Protein AF-A0AAU0L260-F1 (afdb_monomer)

Solvent-accessible surface area (backbone atoms only — not comparable to full-atom values): 11830 Å² total; per-residue (Å²): 132,89,79,77,83,67,73,78,67,51,88,76,56,75,81,68,86,80,55,68,88,71,49,52,68,59,45,35,52,52,52,53,48,56,50,49,56,55,46,60,73,68,72,60,92,77,79,84,85,47,87,86,36,74,68,40,54,52,46,50,52,48,22,54,51,50,37,54,51,53,49,52,51,36,53,56,59,35,37,76,33,80,68,61,25,51,70,68,48,35,46,55,57,23,45,79,66,79,37,75,84,46,70,71,41,77,57,55,101,88,41,76,58,41,59,63,50,63,70,60,50,46,53,51,52,71,33,44,74,34,57,73,55,88,82,72,48,73,51,22,54,40,32,42,38,49,65,41,43,80,52,44,64,45,61,47,78,43,64,93,48,92,99,43,77,48,75,48,63,33,24,68,49,91,92,28,70,57,49,72,69,55,53,48,42,30,52,51,50,69,67,54,82,82,78,91,128

Sequence (197 aa):
MTTSTTAIDLSQLPEPTIVEQIDYETILTDALQDYYDRMDATGVEYTKLRESDPAYKLAEVFAYREMLVRQRANDSAKAVLLAYATGSDLDHKAAEKNLTRRLISEATETFDAVYETDASLRKRVQLAPEGYTTAGSEGSYLFHGMNADSRVKDIQPFSPTEGVVSIYVLSTEGDGTASETLLSNVSAALNQKRYDH

Secondary structure (DSSP, 8-state):
---------GGGPPPPTT-----HHHHHHHHHHHHHHHHHHTT---PPPPTTSHHHHHHHHHHHHHHHHHHHHHHHHHHTSTTT--HHHHHHHHHTTT--PPEEE---SSSPPEE--HHHHHHHHHHGGGGG-SS--HHHHHHHHHTS-TTEEEEEEEEEETTEEEEEEEESSTTSPPPHHHHHHHHHHHT------

pLDDT: mean 87.46, std 13.15, range [28.7, 97.12]

Foldseek 3Di:
DPPPPPQPPLLPDDQDPLQDDLDLVVLLVVQLVVVVVVVVVVVDDDDRDDCPDPVSVVSSVVSVVVSVVSVVVSLVVQLCDLSRNADVSLQVLLVVLVHHWDFPAPADPPGHTDTDGSVLSSVLSSLSVLCVDPPPDQSVLFNQLSVLDPQFPGWGWDDPDPPDIDIDTFGPDDPRDDDPVSVVSSVCSSPDDDDDD

Mean predicted aligned error: 8.04 Å

Structure (mmCIF, N/CA/C/O backbone):
data_AF-A0AAU0L260-F1
#
_entry.id   AF-A0AAU0L260-F1
#
loop_
_atom_site.group_PDB
_atom_site.id
_atom_site.type_symbol
_atom_site.label_atom_id
_atom_site.label_alt_id
_atom_site.label_comp_id
_atom_site.label_asym_id
_atom_site.label_entity_id
_atom_site.label_seq_id
_atom_site.pdbx_PDB_ins_code
_atom_site.Cartn_x
_atom_site.Cartn_y
_atom_site.Cartn_z
_atom_site.occupancy
_atom_site.B_iso_or_equiv
_atom_site.auth_seq_id
_atom_site.auth_comp_id
_atom_site.auth_asym_id
_atom_site.auth_atom_id
_atom_site.pdbx_PDB_model_num
ATOM 1 N N . MET A 1 1 ? -3.930 -10.253 -33.140 1.00 32.41 1 MET A N 1
ATOM 2 C CA . MET A 1 1 ? -4.574 -10.389 -31.819 1.00 32.41 1 MET A CA 1
ATOM 3 C C . MET A 1 1 ? -3.894 -9.395 -30.902 1.00 32.41 1 MET A C 1
ATOM 5 O O . MET A 1 1 ? -2.729 -9.584 -30.598 1.00 32.41 1 MET A O 1
ATOM 9 N N . THR A 1 2 ? -4.554 -8.291 -30.569 1.00 28.70 2 THR A N 1
ATOM 10 C CA . THR A 1 2 ? -4.030 -7.293 -29.629 1.00 28.70 2 THR A CA 1
ATOM 11 C C . THR A 1 2 ? -4.233 -7.830 -28.218 1.00 28.70 2 THR A C 1
ATOM 13 O O . THR A 1 2 ? -5.297 -7.644 -27.628 1.00 28.70 2 THR A O 1
ATOM 16 N N . THR A 1 3 ? -3.258 -8.569 -27.693 1.00 34.69 3 THR A N 1
ATOM 17 C CA . THR A 1 3 ? -3.181 -8.818 -26.253 1.00 34.69 3 THR A CA 1
ATOM 18 C C . THR A 1 3 ? -2.867 -7.484 -25.600 1.00 34.69 3 THR A C 1
ATOM 20 O O . THR A 1 3 ? -1.723 -7.060 -25.569 1.00 34.69 3 THR A O 1
ATOM 23 N N . SER A 1 4 ? -3.907 -6.785 -25.155 1.00 36.97 4 SER A N 1
ATOM 24 C CA . SER A 1 4 ? -3.783 -5.634 -24.269 1.00 36.97 4 SER A CA 1
ATOM 25 C C . SER A 1 4 ? -3.107 -6.127 -22.986 1.00 36.97 4 SER A C 1
ATOM 27 O O . SER A 1 4 ? -3.753 -6.647 -22.083 1.00 36.97 4 SER A O 1
ATOM 29 N N . THR A 1 5 ? -1.783 -5.998 -22.908 1.00 49.84 5 THR A N 1
ATOM 30 C CA . THR A 1 5 ? -0.996 -6.069 -21.666 1.00 49.84 5 THR A CA 1
ATOM 31 C C . THR A 1 5 ? -1.202 -4.786 -20.864 1.00 49.84 5 THR A C 1
ATOM 33 O O . THR A 1 5 ? -0.263 -4.144 -20.402 1.00 49.84 5 THR A O 1
ATOM 36 N N . THR A 1 6 ? -2.456 -4.354 -20.723 1.00 54.16 6 THR A N 1
ATOM 37 C CA . THR A 1 6 ? -2.794 -3.236 -19.854 1.00 54.16 6 THR A CA 1
ATOM 38 C C . THR A 1 6 ? -2.896 -3.813 -18.455 1.00 54.16 6 THR A C 1
ATOM 40 O O . THR A 1 6 ? -3.922 -4.370 -18.065 1.00 54.16 6 THR A O 1
ATOM 43 N N . ALA A 1 7 ? -1.778 -3.759 -17.731 1.00 63.44 7 ALA A N 1
ATOM 44 C CA . ALA A 1 7 ? -1.734 -4.072 -16.314 1.00 63.44 7 ALA A CA 1
ATOM 45 C C . ALA A 1 7 ? -2.913 -3.376 -15.610 1.00 63.44 7 ALA A C 1
ATOM 47 O O . ALA A 1 7 ? -3.159 -2.191 -15.840 1.00 63.44 7 ALA A O 1
ATOM 48 N N . ILE A 1 8 ? -3.671 -4.125 -14.804 1.00 77.69 8 ILE A N 1
ATOM 49 C CA . ILE A 1 8 ? -4.824 -3.592 -14.064 1.00 77.69 8 ILE A CA 1
ATOM 50 C C . ILE A 1 8 ? -4.356 -2.386 -13.245 1.00 77.69 8 ILE A C 1
ATOM 52 O O . ILE A 1 8 ? -3.377 -2.503 -12.505 1.00 77.69 8 ILE A O 1
ATOM 56 N N . ASP A 1 9 ? -5.054 -1.254 -13.349 1.00 80.50 9 ASP A N 1
ATOM 57 C CA . ASP A 1 9 ? -4.757 -0.092 -12.515 1.00 80.50 9 ASP A CA 1
ATOM 58 C C . ASP A 1 9 ? -5.141 -0.390 -11.061 1.00 80.50 9 ASP A C 1
ATOM 60 O O . ASP A 1 9 ? -6.299 -0.286 -10.651 1.00 80.50 9 ASP A O 1
ATOM 64 N N . LEU A 1 10 ? -4.137 -0.788 -10.279 1.00 82.94 10 LEU A N 1
ATOM 65 C CA . LEU A 1 10 ? -4.301 -1.148 -8.875 1.00 82.94 10 LEU A CA 1
ATOM 66 C C . LEU A 1 10 ? -4.753 0.038 -8.012 1.00 82.94 10 LEU A C 1
ATOM 68 O O . LEU A 1 10 ? -5.296 -0.192 -6.937 1.00 82.94 10 LEU A O 1
ATOM 72 N N . SER A 1 11 ? -4.559 1.283 -8.469 1.00 78.88 11 SER A N 1
ATOM 73 C CA . SER A 1 11 ? -4.996 2.480 -7.737 1.00 78.88 11 SER A CA 1
ATOM 74 C C . SER A 1 11 ? -6.513 2.683 -7.764 1.00 78.88 11 SER A C 1
ATOM 76 O O . SER A 1 11 ? -7.048 3.395 -6.920 1.00 78.88 11 SER A O 1
ATOM 78 N N . GLN A 1 12 ? -7.204 2.041 -8.710 1.00 83.00 12 GLN A N 1
ATOM 79 C CA . GLN A 1 12 ? -8.654 2.140 -8.888 1.00 83.00 12 GLN A CA 1
ATOM 80 C C . GLN A 1 12 ? -9.414 0.979 -8.237 1.00 83.00 12 GLN A C 1
ATOM 82 O O . GLN A 1 12 ? -10.637 0.898 -8.356 1.00 83.00 12 GLN A O 1
ATOM 87 N N . LEU A 1 13 ? -8.715 0.050 -7.575 1.00 82.19 13 LEU A N 1
ATOM 88 C CA . LEU A 1 13 ? -9.379 -1.059 -6.903 1.00 82.19 13 LEU A CA 1
ATOM 89 C C . LEU A 1 13 ? -10.149 -0.553 -5.673 1.00 82.19 13 LEU A C 1
ATOM 91 O O . LEU A 1 13 ? -9.583 0.189 -4.862 1.00 82.19 13 LEU A O 1
ATOM 95 N N . PRO A 1 14 ? -11.424 -0.957 -5.507 1.00 79.38 14 PRO A N 1
ATOM 96 C CA . PRO A 1 14 ? -12.183 -0.613 -4.316 1.00 79.38 14 PRO A CA 1
ATOM 97 C C . PRO A 1 14 ? -11.513 -1.223 -3.089 1.00 79.38 14 PRO A C 1
ATOM 99 O O . PRO A 1 14 ? -10.928 -2.306 -3.169 1.00 79.38 14 PRO A O 1
ATOM 102 N N . GLU A 1 15 ? -11.629 -0.540 -1.951 1.00 77.19 15 GLU A N 1
ATOM 103 C CA . GLU A 1 15 ? -11.085 -1.067 -0.705 1.00 77.19 15 GLU A CA 1
ATOM 104 C C . GLU A 1 15 ? -11.656 -2.462 -0.400 1.00 77.19 15 GLU A C 1
ATOM 106 O O . GLU A 1 15 ? -12.857 -2.698 -0.582 1.00 77.19 15 GLU A O 1
ATOM 111 N N . PRO A 1 16 ? -10.816 -3.411 0.050 1.00 73.06 16 PRO A N 1
ATOM 112 C CA . PRO A 1 16 ? -11.268 -4.759 0.349 1.00 73.06 16 PRO A CA 1
ATOM 113 C C . PRO A 1 16 ? -12.298 -4.738 1.483 1.00 73.06 16 PRO A C 1
ATOM 115 O O . PRO A 1 16 ? -12.106 -4.082 2.502 1.00 73.06 16 PRO A O 1
ATOM 118 N N . THR A 1 17 ? -13.356 -5.540 1.353 1.00 66.38 17 THR A N 1
ATOM 119 C CA . THR A 1 17 ? -14.459 -5.646 2.332 1.00 66.38 17 THR A CA 1
ATOM 120 C C . THR A 1 17 ? -14.033 -6.200 3.702 1.00 66.38 17 THR A C 1
ATOM 122 O O . THR A 1 17 ? -14.840 -6.253 4.619 1.00 66.38 17 THR A O 1
ATOM 125 N N . ILE A 1 18 ? -12.767 -6.598 3.867 1.00 59.91 18 ILE A N 1
ATOM 126 C CA . ILE A 1 18 ? -12.191 -7.037 5.151 1.00 59.91 18 ILE A CA 1
ATOM 127 C C . ILE A 1 18 ? -12.188 -5.892 6.185 1.00 59.91 18 ILE A C 1
ATOM 129 O O . ILE A 1 18 ? -12.101 -6.157 7.378 1.00 59.91 18 ILE A O 1
ATOM 133 N N . VAL A 1 19 ? -12.309 -4.633 5.742 1.00 58.88 19 VAL A N 1
ATOM 134 C CA . VAL A 1 19 ? -12.333 -3.451 6.609 1.00 58.88 19 VAL A CA 1
ATOM 135 C C . VAL A 1 19 ? -13.619 -3.430 7.445 1.00 58.88 19 VAL A C 1
ATOM 137 O O . VAL A 1 19 ? -14.651 -2.932 6.999 1.00 58.88 19 VAL A O 1
ATOM 140 N N . GLU A 1 20 ? -13.564 -3.982 8.661 1.00 64.88 20 GLU A N 1
ATOM 141 C CA . GLU A 1 20 ? -14.645 -3.849 9.645 1.00 64.88 20 GLU A CA 1
ATOM 142 C C . GLU A 1 20 ? -14.956 -2.368 9.885 1.00 64.88 20 GLU A C 1
ATOM 144 O O . GLU A 1 20 ? -14.050 -1.532 9.925 1.00 64.88 20 GLU A O 1
ATOM 149 N N . GLN A 1 21 ? -16.239 -2.044 10.058 1.00 62.94 21 GL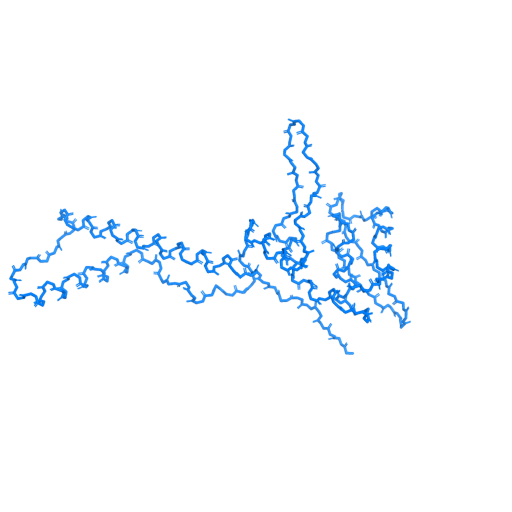N A N 1
ATOM 150 C CA . GLN A 1 21 ? -16.702 -0.675 10.268 1.00 62.94 21 GLN A CA 1
ATOM 151 C C . GLN A 1 21 ? -16.017 -0.058 11.506 1.00 62.94 21 GLN A C 1
ATOM 153 O O . GLN A 1 21 ? -16.107 -0.588 12.617 1.00 62.94 21 GLN A O 1
ATOM 158 N N . ILE A 1 22 ? -15.313 1.058 11.280 1.00 71.56 22 ILE A N 1
ATOM 159 C CA . ILE A 1 22 ? -14.481 1.804 12.249 1.00 71.56 22 ILE A CA 1
ATOM 160 C C . ILE A 1 22 ? -15.259 3.018 12.786 1.00 71.56 22 ILE A C 1
ATOM 162 O O . ILE A 1 22 ? -14.695 4.077 13.045 1.00 71.56 22 ILE A O 1
ATOM 166 N N . ASP A 1 23 ? -16.584 2.922 12.874 1.00 89.56 23 ASP A N 1
ATOM 167 C CA . ASP A 1 23 ? -17.366 4.042 13.384 1.00 89.56 23 ASP A CA 1
ATOM 168 C C . ASP A 1 23 ? -17.419 3.982 14.909 1.00 89.56 23 ASP A C 1
ATOM 170 O O . ASP A 1 23 ? -17.987 3.057 15.489 1.00 89.56 23 ASP A O 1
ATOM 174 N N . TYR A 1 24 ? -16.795 4.969 15.549 1.00 93.12 24 TYR A N 1
ATOM 175 C CA . TYR A 1 24 ? -16.697 5.050 17.003 1.00 93.12 24 TYR A CA 1
ATOM 176 C C . TYR A 1 24 ? -18.075 5.028 17.677 1.00 93.12 24 TYR A C 1
ATOM 178 O O . TYR A 1 24 ? -18.260 4.302 18.651 1.00 93.12 24 TYR A O 1
ATOM 186 N N . GLU A 1 25 ? -19.038 5.787 17.148 1.00 94.00 25 GLU A N 1
ATOM 187 C CA . GLU A 1 25 ? -20.380 5.902 17.733 1.00 94.00 25 GLU A CA 1
ATOM 188 C C . GLU A 1 25 ? -21.152 4.583 17.633 1.00 94.00 25 GLU A C 1
ATOM 190 O O . GLU A 1 25 ? -21.808 4.168 18.591 1.00 94.00 25 GLU A O 1
ATOM 195 N N . THR A 1 26 ? -21.019 3.877 16.505 1.00 93.00 26 THR A N 1
ATOM 196 C CA . THR A 1 26 ? -21.561 2.522 16.336 1.00 93.00 26 THR A CA 1
ATOM 197 C C . THR A 1 26 ? -20.948 1.559 17.356 1.00 93.00 26 THR A C 1
ATOM 199 O O . THR A 1 26 ? -21.684 0.892 18.076 1.00 93.00 26 THR A O 1
ATOM 202 N N . ILE A 1 27 ? -19.616 1.540 17.498 1.00 93.81 27 ILE A N 1
ATOM 203 C CA . ILE A 1 27 ? -18.925 0.662 18.460 1.00 93.81 27 ILE A CA 1
ATOM 204 C C . ILE A 1 27 ? -19.360 0.971 19.900 1.00 93.81 27 ILE A C 1
ATOM 206 O O . ILE A 1 27 ? -19.618 0.054 20.677 1.00 93.81 27 ILE A O 1
ATOM 210 N N . LEU A 1 28 ? -19.462 2.251 20.270 1.00 95.62 28 LEU A N 1
ATOM 211 C CA . LEU A 1 28 ? -19.899 2.664 21.603 1.00 95.62 28 LEU A CA 1
ATOM 212 C C . LEU A 1 28 ? -21.342 2.230 21.880 1.00 95.62 28 LEU A C 1
ATOM 214 O O . LEU A 1 28 ? -21.630 1.703 22.955 1.00 95.62 28 LEU A O 1
ATOM 218 N N . THR A 1 29 ? -22.234 2.430 20.910 1.00 94.94 29 THR A N 1
ATOM 219 C CA . THR A 1 29 ? -23.645 2.042 21.016 1.00 94.94 29 THR A CA 1
ATOM 220 C C . THR A 1 29 ? -23.786 0.531 21.178 1.00 94.94 29 THR A C 1
ATOM 222 O O . THR A 1 29 ? -24.467 0.080 22.100 1.00 94.94 29 THR A O 1
ATOM 225 N N . ASP A 1 30 ? -23.093 -0.245 20.346 1.00 93.75 30 ASP A N 1
ATOM 226 C CA . ASP A 1 30 ? -23.115 -1.708 20.389 1.00 93.75 30 ASP A CA 1
ATOM 227 C C . ASP A 1 30 ? -22.548 -2.240 21.714 1.00 93.75 30 ASP A C 1
ATOM 229 O O . ASP A 1 30 ? -23.144 -3.117 22.341 1.00 93.75 30 ASP A O 1
ATOM 233 N N . ALA A 1 31 ? -21.436 -1.672 22.194 1.00 93.69 31 ALA A N 1
ATOM 234 C CA . ALA A 1 31 ? -20.822 -2.062 23.462 1.00 93.69 31 ALA A CA 1
ATOM 235 C C . ALA A 1 31 ? -21.716 -1.739 24.671 1.00 93.69 31 ALA A C 1
ATOM 237 O O . ALA A 1 31 ? -21.822 -2.543 25.601 1.00 93.69 31 ALA A O 1
ATOM 238 N N . LEU A 1 32 ? -22.380 -0.578 24.672 1.00 95.62 32 LEU A N 1
ATOM 239 C CA . LEU A 1 32 ? -23.348 -0.227 25.713 1.00 95.62 32 LEU A CA 1
ATOM 240 C C . LEU A 1 32 ? -24.563 -1.157 25.678 1.00 95.62 32 LEU A C 1
ATOM 242 O O . LEU A 1 32 ? -25.039 -1.558 26.739 1.00 95.62 32 LEU A O 1
ATOM 246 N N . GLN A 1 33 ? -25.045 -1.529 24.490 1.00 95.31 33 GLN A N 1
ATOM 247 C CA . GLN A 1 33 ? -26.157 -2.464 24.354 1.00 95.31 33 GLN A CA 1
ATOM 248 C C . GLN A 1 33 ? -25.787 -3.867 24.858 1.00 95.31 33 GLN A C 1
ATOM 250 O O . GLN A 1 33 ? -26.529 -4.412 25.671 1.00 95.31 33 GLN A O 1
ATOM 255 N N . ASP A 1 34 ? -24.622 -4.408 24.481 1.00 95.25 34 ASP A N 1
ATOM 256 C CA . ASP A 1 34 ? -24.123 -5.693 25.008 1.00 95.25 34 ASP A CA 1
ATOM 257 C C . ASP A 1 34 ? -23.958 -5.646 26.538 1.00 95.25 34 ASP A C 1
ATOM 259 O O . ASP A 1 34 ? -24.313 -6.594 27.241 1.00 95.25 34 ASP A O 1
ATOM 263 N N . TYR A 1 35 ? -23.491 -4.520 27.087 1.00 94.88 35 TYR A N 1
ATOM 264 C CA . TYR A 1 35 ? -23.451 -4.312 28.535 1.00 94.88 35 TYR A CA 1
ATOM 265 C C . TYR A 1 35 ? -24.849 -4.378 29.171 1.00 94.88 35 TYR A C 1
ATOM 267 O O . TYR A 1 35 ? -25.023 -5.075 30.174 1.00 94.88 35 TYR A O 1
ATOM 275 N N . TYR A 1 36 ? -25.842 -3.686 28.603 1.00 94.62 36 TYR A N 1
ATOM 276 C CA . TYR A 1 36 ? -27.211 -3.699 29.121 1.00 94.62 36 TYR A CA 1
ATOM 277 C C . TYR A 1 36 ? -27.839 -5.089 29.048 1.00 94.62 36 TYR A C 1
ATOM 279 O O . TYR A 1 36 ? -28.389 -5.548 30.046 1.00 94.62 36 TYR A O 1
ATOM 287 N N . ASP A 1 37 ? -27.675 -5.797 27.933 1.00 95.56 37 ASP A N 1
ATOM 288 C CA . ASP A 1 37 ? -28.201 -7.153 27.762 1.00 95.56 37 ASP A CA 1
ATOM 289 C C . ASP A 1 37 ? -27.601 -8.121 28.798 1.00 95.56 37 ASP A C 1
ATOM 291 O O . ASP A 1 37 ? -28.308 -8.941 29.394 1.00 95.56 37 ASP A O 1
ATOM 295 N N . ARG A 1 38 ? -26.296 -7.996 29.083 1.00 95.56 38 ARG A N 1
ATOM 296 C CA . ARG A 1 38 ? -25.622 -8.783 30.129 1.00 95.56 38 ARG A CA 1
ATOM 297 C C . ARG A 1 38 ? -26.116 -8.439 31.526 1.00 95.56 38 ARG A C 1
ATOM 299 O O . ARG A 1 38 ? -26.282 -9.350 32.334 1.00 95.56 38 ARG A O 1
ATOM 306 N N . MET A 1 39 ? -26.323 -7.157 31.825 1.00 95.00 39 MET A N 1
ATOM 307 C CA . MET A 1 39 ? -26.829 -6.719 33.126 1.00 95.00 39 MET A CA 1
ATOM 308 C C . MET A 1 39 ? -28.270 -7.178 33.345 1.00 95.00 39 MET A C 1
ATOM 310 O O . MET A 1 39 ? -28.570 -7.731 34.404 1.00 95.00 39 MET A O 1
ATOM 314 N N . ASP A 1 40 ? -29.128 -7.048 32.335 1.00 94.50 40 ASP A N 1
ATOM 315 C CA . ASP A 1 40 ? -30.517 -7.511 32.369 1.00 94.50 40 ASP A CA 1
ATOM 316 C C . ASP A 1 40 ? -30.580 -9.028 32.635 1.00 94.50 40 ASP A C 1
ATOM 318 O O . ASP A 1 40 ? -31.381 -9.492 33.450 1.00 94.50 40 ASP A O 1
ATOM 322 N N . ALA A 1 41 ? -29.664 -9.808 32.047 1.00 96.00 41 ALA A N 1
ATOM 323 C CA . ALA A 1 41 ? -29.562 -11.250 32.277 1.00 96.00 41 ALA A CA 1
ATOM 324 C C . ALA A 1 41 ? -29.173 -11.642 33.719 1.00 96.00 41 ALA A C 1
ATOM 326 O O . ALA A 1 41 ? -29.412 -12.781 34.125 1.00 96.00 41 ALA A O 1
ATOM 327 N N . THR A 1 42 ? -28.595 -10.733 34.514 1.00 95.94 42 THR A N 1
ATOM 328 C CA . THR A 1 42 ? -28.279 -11.010 35.929 1.00 95.94 42 THR A CA 1
ATOM 329 C C . THR A 1 42 ? -29.508 -10.974 36.839 1.00 95.94 42 THR A C 1
ATOM 331 O O . THR A 1 42 ? -29.460 -11.513 37.946 1.00 95.94 42 THR A O 1
ATOM 334 N N . GLY A 1 43 ? -30.598 -10.329 36.404 1.00 92.88 43 GLY A N 1
ATOM 335 C CA . GLY A 1 43 ? -31.796 -10.095 37.214 1.00 92.88 43 GLY A CA 1
ATOM 336 C C . GLY A 1 43 ? -31.612 -9.082 38.354 1.00 92.88 43 GLY A C 1
ATOM 337 O O . GLY A 1 43 ? -32.513 -8.922 39.176 1.00 92.88 43 GLY A O 1
ATOM 338 N N . VAL A 1 44 ? -30.459 -8.411 38.431 1.00 93.81 44 VAL A N 1
ATOM 339 C CA . VAL A 1 44 ? -30.198 -7.344 39.404 1.00 93.81 44 VAL A CA 1
ATOM 340 C C . VAL A 1 44 ? -30.764 -6.032 38.867 1.00 93.81 44 VAL A C 1
ATOM 342 O O . VAL A 1 44 ? -30.455 -5.642 37.745 1.00 93.81 44 VAL A O 1
ATOM 345 N N . GLU A 1 45 ? -31.555 -5.317 39.671 1.00 91.62 45 GLU A N 1
ATOM 346 C CA . GLU A 1 45 ? -31.976 -3.963 39.304 1.00 91.62 45 GLU A CA 1
ATOM 347 C C . GLU A 1 45 ? -30.775 -3.011 39.274 1.00 91.62 45 GLU A C 1
ATOM 349 O O . GLU A 1 45 ? -30.013 -2.897 40.237 1.00 91.62 45 GLU A O 1
ATOM 354 N N . TYR A 1 46 ? -30.631 -2.286 38.169 1.00 90.69 46 TYR A N 1
ATOM 355 C CA . TYR A 1 46 ? -29.622 -1.251 37.991 1.00 90.69 46 TYR A CA 1
ATOM 356 C C . TYR A 1 46 ? -30.213 -0.077 37.206 1.00 90.69 46 TYR A C 1
ATOM 358 O O . TYR A 1 46 ? -31.269 -0.172 36.582 1.00 90.69 46 TYR A O 1
ATOM 366 N N . THR A 1 47 ? -29.531 1.065 37.253 1.00 91.75 47 THR A N 1
ATOM 367 C CA . THR A 1 47 ? -29.896 2.238 36.450 1.00 91.75 47 THR A CA 1
ATOM 368 C C . THR A 1 47 ? -29.038 2.267 35.192 1.00 91.75 47 THR A C 1
ATOM 370 O O . THR A 1 47 ? -27.821 2.109 35.283 1.00 91.75 47 THR A O 1
ATOM 373 N N . LYS A 1 48 ? -29.657 2.487 34.026 1.00 90.88 48 LYS A N 1
ATOM 374 C CA . LYS A 1 48 ? -28.916 2.673 32.771 1.00 90.88 48 LYS A CA 1
ATOM 375 C C . LYS A 1 48 ? -27.981 3.881 32.865 1.00 90.88 48 LYS A C 1
ATOM 377 O O . LYS A 1 48 ? -28.330 4.886 33.487 1.00 90.88 48 LYS A O 1
ATOM 382 N N . LEU A 1 49 ? -26.813 3.765 32.238 1.00 91.75 49 LEU A N 1
ATOM 383 C CA . LEU A 1 49 ? -25.768 4.782 32.301 1.00 91.75 49 LEU A CA 1
ATOM 384 C C . LEU A 1 49 ? -26.208 6.062 31.586 1.00 91.75 49 LEU A C 1
ATOM 386 O O . LEU A 1 49 ? -26.810 6.020 30.513 1.00 91.75 49 LEU A O 1
ATOM 390 N N . ARG A 1 50 ? -25.864 7.206 32.173 1.00 92.62 50 ARG A N 1
ATOM 391 C CA . ARG A 1 50 ? -25.924 8.530 31.544 1.00 92.62 50 ARG A CA 1
ATOM 392 C C . ARG A 1 50 ? -24.536 8.932 31.060 1.00 92.62 50 ARG A C 1
ATOM 394 O O . ARG A 1 50 ? -23.541 8.526 31.648 1.00 92.62 50 ARG A O 1
ATOM 401 N N . GLU A 1 51 ? -24.460 9.824 30.076 1.00 89.81 51 GLU A N 1
ATOM 402 C CA . GLU A 1 51 ? -23.183 10.375 29.581 1.00 89.81 51 GLU A CA 1
ATOM 403 C C . GLU A 1 51 ? -22.337 11.048 30.678 1.00 89.81 51 GLU A C 1
ATOM 405 O O . GLU A 1 51 ? -21.108 11.096 30.601 1.00 89.81 51 GLU A O 1
ATOM 410 N N . SER A 1 52 ? -22.994 11.566 31.722 1.00 92.88 52 SER A N 1
ATOM 411 C CA . SER A 1 52 ? -22.342 12.160 32.891 1.00 92.88 52 SER A CA 1
ATOM 412 C C . SER A 1 52 ? -21.714 11.137 33.837 1.00 92.88 52 SER A C 1
ATOM 414 O O . SER A 1 52 ? -20.941 11.519 34.717 1.00 92.88 52 SER A O 1
ATOM 416 N N . ASP A 1 53 ? -22.075 9.859 33.718 1.00 94.56 53 ASP A N 1
ATOM 417 C CA . ASP A 1 53 ? -21.652 8.837 34.663 1.00 94.56 53 ASP A CA 1
ATOM 418 C C . ASP A 1 53 ? -20.200 8.419 34.381 1.00 94.56 53 ASP A C 1
ATOM 420 O O . ASP A 1 53 ? -19.833 8.180 33.228 1.00 94.56 53 ASP A O 1
ATOM 424 N N . PRO A 1 54 ? -19.351 8.245 35.413 1.00 92.88 54 PRO A N 1
ATOM 425 C CA . PRO A 1 54 ? -17.951 7.861 35.212 1.00 92.88 54 PRO A CA 1
ATOM 426 C C . PRO A 1 54 ? -17.765 6.554 34.426 1.00 92.88 54 PRO A C 1
ATOM 428 O O . PRO A 1 54 ? -16.799 6.414 33.679 1.00 92.88 54 PRO A O 1
ATOM 431 N N . ALA A 1 55 ? -18.694 5.603 34.564 1.00 91.31 55 ALA A N 1
ATOM 432 C CA . ALA A 1 55 ? -18.665 4.350 33.813 1.00 91.31 55 ALA A CA 1
ATOM 433 C C . ALA A 1 55 ? -18.909 4.555 32.307 1.00 91.31 55 ALA A C 1
ATOM 435 O O . ALA A 1 55 ? -18.362 3.804 31.503 1.00 91.31 55 ALA A O 1
ATOM 436 N N . TYR A 1 56 ? -19.633 5.605 31.909 1.00 94.88 56 TYR A N 1
ATOM 437 C CA . TYR A 1 56 ? -19.801 5.959 30.499 1.00 94.88 56 TYR A CA 1
ATOM 438 C C . TYR A 1 56 ? -18.459 6.349 29.868 1.00 94.88 56 TYR A C 1
ATOM 440 O O . TYR A 1 56 ? -18.132 5.914 28.770 1.00 94.88 56 TYR A O 1
ATOM 448 N N . LYS A 1 57 ? -17.600 7.064 30.608 1.00 94.69 57 LYS A N 1
ATOM 449 C CA . LYS A 1 57 ? -16.232 7.382 30.162 1.00 94.69 57 LYS A CA 1
ATOM 450 C C . LYS A 1 57 ? -15.349 6.147 29.998 1.00 94.69 57 LYS A C 1
ATOM 452 O O . LYS A 1 57 ? -14.476 6.134 29.134 1.00 94.69 57 LYS A O 1
ATOM 457 N N . LEU A 1 58 ? -15.581 5.089 30.774 1.00 95.12 58 LEU A N 1
ATOM 458 C CA . LEU A 1 58 ? -14.911 3.806 30.542 1.00 95.12 58 LEU A CA 1
ATOM 459 C C . LEU A 1 58 ? -15.386 3.150 29.239 1.00 95.12 58 LEU A C 1
ATOM 461 O O . LEU A 1 58 ? -14.550 2.611 28.514 1.00 95.12 58 LEU A O 1
ATOM 465 N N . ALA A 1 59 ? -16.682 3.235 28.921 1.00 94.62 59 ALA A N 1
ATOM 466 C CA . ALA A 1 59 ? -17.225 2.753 27.651 1.00 94.62 59 ALA A CA 1
ATOM 467 C C . ALA A 1 59 ? -16.646 3.528 26.453 1.00 94.62 59 ALA A C 1
ATOM 469 O O . ALA A 1 59 ? -16.223 2.910 25.480 1.00 94.62 59 ALA A O 1
ATOM 470 N N . GLU A 1 60 ? -16.504 4.854 26.558 1.00 95.56 60 GLU A N 1
ATOM 471 C CA . GLU A 1 60 ? -15.831 5.684 25.544 1.00 95.56 60 GLU A CA 1
ATOM 472 C C . GLU A 1 60 ? -14.372 5.245 25.313 1.00 95.56 60 GLU A C 1
ATOM 474 O O . GLU A 1 60 ? -13.931 5.056 24.178 1.00 95.56 60 GLU A O 1
ATOM 479 N N . VAL A 1 61 ? -13.609 5.012 26.390 1.00 97.06 61 VAL A N 1
ATOM 480 C CA . VAL A 1 61 ? -12.222 4.517 26.293 1.00 97.06 61 VAL A CA 1
ATOM 481 C C . VAL A 1 61 ? -12.165 3.128 25.656 1.00 97.06 61 VAL A C 1
ATOM 483 O O . VAL A 1 61 ? -11.247 2.853 24.877 1.00 97.06 61 VAL A O 1
ATOM 486 N N . PHE A 1 62 ? -13.111 2.249 25.989 1.00 94.88 62 PHE A N 1
ATOM 487 C CA . PHE A 1 62 ? -13.216 0.921 25.393 1.00 94.88 62 PHE A CA 1
ATOM 488 C C . PHE A 1 62 ? -13.479 1.016 23.886 1.00 94.88 62 PHE A C 1
ATOM 490 O O . PHE A 1 62 ? -12.682 0.486 23.112 1.00 94.88 62 PHE A O 1
ATOM 497 N N . ALA A 1 63 ? -14.500 1.773 23.478 1.00 95.19 63 ALA A N 1
ATOM 498 C CA . ALA A 1 63 ? -14.860 1.967 22.076 1.00 95.19 63 ALA A CA 1
ATOM 499 C C . ALA A 1 63 ? -13.703 2.569 21.266 1.00 95.19 63 ALA A C 1
ATOM 501 O O . ALA A 1 63 ? -13.369 2.080 20.188 1.00 95.19 63 ALA A O 1
ATOM 502 N N . TYR A 1 64 ? -13.009 3.568 21.820 1.00 95.31 64 TYR A N 1
ATOM 503 C CA . TYR A 1 64 ? -11.832 4.157 21.180 1.00 95.31 64 TYR A CA 1
ATOM 504 C C . TYR A 1 64 ? -10.700 3.136 20.989 1.00 95.31 64 TYR A C 1
ATOM 506 O O . TYR A 1 64 ? -10.073 3.076 19.931 1.00 95.31 64 TYR A O 1
ATOM 514 N N . ARG A 1 65 ? -10.417 2.306 22.000 1.00 95.44 65 ARG A N 1
ATOM 515 C CA . ARG A 1 65 ? -9.372 1.275 21.896 1.00 95.44 65 ARG A CA 1
ATOM 516 C C . ARG A 1 65 ? -9.745 0.176 20.913 1.00 95.44 65 ARG A C 1
ATOM 518 O O . ARG A 1 65 ? -8.874 -0.264 20.166 1.00 95.44 65 ARG A O 1
ATOM 525 N N . GLU A 1 66 ? -10.999 -0.255 20.903 1.00 93.69 66 GLU A N 1
ATOM 526 C CA . GLU A 1 66 ? -11.494 -1.230 19.938 1.00 93.69 66 GLU A CA 1
ATOM 527 C C . GLU A 1 66 ? -11.381 -0.696 18.507 1.00 93.69 66 GLU A C 1
ATOM 529 O O . GLU A 1 66 ? -10.827 -1.376 17.645 1.00 93.69 66 GLU A O 1
ATOM 534 N N . MET A 1 67 ? -11.785 0.556 18.279 1.00 92.75 67 MET A N 1
ATOM 535 C CA . MET A 1 67 ? -11.626 1.245 16.999 1.00 92.75 67 MET A CA 1
ATOM 536 C C . MET A 1 67 ? -10.169 1.206 16.505 1.00 92.75 67 MET A C 1
ATOM 538 O O . MET A 1 67 ? -9.915 0.834 15.360 1.00 92.75 67 MET A O 1
ATOM 542 N N . LEU A 1 68 ? -9.196 1.512 17.373 1.00 92.50 68 LEU A N 1
ATOM 543 C CA . LEU A 1 68 ? -7.769 1.438 17.030 1.00 92.50 68 LEU A CA 1
ATOM 544 C C . LEU A 1 68 ? -7.298 0.011 16.709 1.00 92.50 68 LEU A C 1
ATOM 546 O O . LEU A 1 68 ? -6.425 -0.174 15.860 1.00 92.50 68 LEU A O 1
ATOM 550 N N . VAL A 1 69 ? -7.840 -1.005 17.389 1.00 91.50 69 VAL A N 1
ATOM 551 C CA . VAL A 1 69 ? -7.518 -2.413 17.108 1.00 91.50 69 VAL A CA 1
ATOM 552 C C . VAL A 1 69 ? -8.066 -2.827 15.744 1.00 91.50 69 VAL A C 1
ATOM 554 O O . VAL A 1 69 ? -7.316 -3.410 14.960 1.00 91.50 69 VAL A O 1
ATOM 557 N N . ARG A 1 70 ? -9.318 -2.472 15.427 1.00 90.06 70 ARG A N 1
ATOM 558 C CA . ARG A 1 70 ? -9.919 -2.714 14.105 1.00 90.06 70 ARG A CA 1
ATOM 559 C C . ARG A 1 70 ? -9.138 -1.995 13.007 1.00 90.06 70 ARG A C 1
ATOM 561 O O . ARG A 1 70 ? -8.787 -2.611 12.006 1.00 90.06 70 ARG A O 1
ATOM 568 N N . GLN A 1 71 ? -8.757 -0.734 13.227 1.00 87.44 71 GLN A N 1
ATOM 569 C CA . GLN A 1 71 ? -7.909 0.009 12.292 1.00 87.44 71 GLN A CA 1
ATOM 570 C C . GLN A 1 71 ? -6.576 -0.707 12.042 1.00 87.44 71 GLN A C 1
ATOM 572 O O . GLN A 1 71 ? -6.211 -0.938 10.894 1.00 87.44 71 GLN A O 1
ATOM 577 N N . ARG A 1 72 ? -5.880 -1.143 13.099 1.00 88.81 72 ARG A N 1
ATOM 578 C CA . ARG A 1 72 ? -4.618 -1.882 12.954 1.00 88.81 72 ARG A CA 1
ATOM 579 C C . ARG A 1 72 ? -4.796 -3.201 12.197 1.00 88.81 72 ARG A C 1
ATOM 581 O O . ARG A 1 72 ? -3.925 -3.567 11.408 1.00 88.81 72 ARG A O 1
ATOM 588 N N . ALA A 1 73 ? -5.885 -3.928 12.442 1.00 87.81 73 ALA A N 1
ATOM 589 C CA . ALA A 1 73 ? -6.191 -5.152 11.706 1.00 87.81 73 ALA A CA 1
ATOM 590 C C . ALA A 1 73 ? -6.409 -4.859 10.211 1.00 87.81 73 ALA A C 1
ATOM 592 O O . ALA A 1 73 ? -5.851 -5.555 9.362 1.00 87.81 73 ALA A O 1
ATOM 593 N N . ASN A 1 74 ? -7.124 -3.777 9.896 1.00 85.38 74 ASN A N 1
ATOM 594 C CA . ASN A 1 74 ? -7.372 -3.329 8.527 1.00 85.38 74 ASN A CA 1
ATOM 595 C C . ASN A 1 74 ? -6.078 -2.926 7.815 1.00 85.38 74 ASN A C 1
ATOM 597 O O . ASN A 1 74 ? -5.839 -3.358 6.687 1.00 85.38 74 ASN A O 1
ATOM 601 N N . ASP A 1 75 ? -5.210 -2.171 8.485 1.00 86.94 75 ASP A N 1
ATOM 602 C CA . ASP A 1 75 ? -3.900 -1.792 7.951 1.00 86.94 75 ASP A CA 1
ATOM 603 C C . ASP A 1 75 ? -3.029 -3.034 7.695 1.00 86.94 75 ASP A C 1
ATOM 605 O O . ASP A 1 75 ? -2.429 -3.166 6.628 1.00 86.94 75 ASP A O 1
ATOM 609 N N . SER A 1 76 ? -3.042 -4.009 8.613 1.00 88.88 76 SER A N 1
ATOM 610 C CA . SER A 1 76 ? -2.315 -5.280 8.452 1.00 88.88 76 SER A CA 1
ATOM 611 C C . SER A 1 76 ? -2.842 -6.109 7.273 1.00 88.88 76 SER A C 1
ATOM 613 O O . SER A 1 76 ? -2.069 -6.725 6.540 1.00 88.88 76 SER A O 1
ATOM 615 N N . ALA A 1 77 ? -4.160 -6.114 7.053 1.00 88.12 77 ALA A N 1
ATOM 616 C CA . ALA A 1 77 ? -4.771 -6.776 5.904 1.00 88.12 77 ALA A CA 1
ATOM 617 C C . ALA A 1 77 ? -4.445 -6.056 4.582 1.00 88.12 77 ALA A C 1
ATOM 619 O O . ALA A 1 77 ? -4.231 -6.703 3.557 1.00 88.12 77 ALA A O 1
ATOM 620 N N . LYS A 1 78 ? -4.360 -4.720 4.588 1.00 87.50 78 LYS A N 1
ATOM 621 C CA . LYS A 1 78 ? -3.946 -3.926 3.421 1.00 87.50 78 LYS A CA 1
ATOM 622 C C . LYS A 1 78 ? -2.464 -4.145 3.086 1.00 87.50 78 LYS A C 1
ATOM 624 O O . LYS A 1 78 ? -2.134 -4.306 1.912 1.00 87.50 78 LYS A O 1
ATOM 629 N N . ALA A 1 79 ? -1.588 -4.256 4.084 1.00 89.94 79 ALA A N 1
ATOM 630 C CA . ALA A 1 79 ? -0.150 -4.492 3.904 1.00 89.94 79 ALA A CA 1
ATOM 631 C C . ALA A 1 79 ? 0.175 -5.751 3.073 1.00 89.94 79 ALA A C 1
ATOM 633 O O . ALA A 1 79 ? 1.141 -5.780 2.309 1.00 89.94 79 ALA A O 1
ATOM 634 N N . VAL A 1 80 ? -0.665 -6.790 3.143 1.00 90.19 80 VAL A N 1
ATOM 635 C CA . VAL A 1 80 ? -0.475 -8.026 2.363 1.00 90.19 80 VAL A CA 1
ATOM 636 C C . VAL A 1 80 ? -1.035 -7.960 0.940 1.00 90.19 80 VAL A C 1
ATOM 638 O O . VAL A 1 80 ? -0.894 -8.922 0.184 1.00 90.19 80 VAL A O 1
ATOM 641 N N . LEU A 1 81 ? -1.614 -6.843 0.506 1.00 91.06 81 LEU A N 1
ATOM 642 C CA . LEU A 1 81 ? -2.143 -6.663 -0.846 1.00 91.06 81 LEU A CA 1
ATOM 643 C C . LEU A 1 81 ? -1.230 -5.733 -1.647 1.00 91.06 81 LEU A C 1
ATOM 645 O O . LEU A 1 81 ? -0.949 -4.620 -1.221 1.00 91.06 81 LEU A O 1
ATOM 649 N N . LEU A 1 82 ? -0.783 -6.155 -2.838 1.00 92.88 82 LEU A N 1
ATOM 650 C CA . LEU A 1 82 ? 0.144 -5.356 -3.661 1.00 92.88 82 LEU A CA 1
ATOM 651 C C . LEU A 1 82 ? -0.394 -3.946 -3.965 1.00 92.88 82 LEU A C 1
ATOM 653 O O . LEU A 1 82 ? 0.378 -2.992 -4.032 1.00 92.88 82 LEU A O 1
ATOM 657 N N . ALA A 1 83 ? -1.713 -3.819 -4.120 1.00 91.75 83 ALA A N 1
ATOM 658 C CA . ALA A 1 83 ? -2.380 -2.548 -4.377 1.00 91.75 83 ALA A CA 1
ATOM 659 C C . ALA A 1 83 ? -2.201 -1.525 -3.240 1.00 91.75 83 ALA A C 1
ATOM 661 O O . ALA A 1 83 ? -2.083 -0.337 -3.523 1.00 91.75 83 ALA A O 1
ATOM 662 N N . TYR A 1 84 ? -2.120 -1.982 -1.985 1.00 90.31 84 TYR A N 1
ATOM 663 C CA . TYR A 1 84 ? -2.107 -1.113 -0.802 1.00 90.31 84 TYR A CA 1
ATOM 664 C C . TYR A 1 84 ? -0.779 -1.115 -0.043 1.00 90.31 84 TYR A C 1
ATOM 666 O O . TYR A 1 84 ? -0.510 -0.166 0.683 1.00 90.31 84 TYR A O 1
ATOM 674 N N . ALA A 1 85 ? 0.056 -2.142 -0.210 1.00 93.50 85 ALA A N 1
ATOM 675 C CA . ALA A 1 85 ? 1.351 -2.232 0.453 1.00 93.50 85 ALA A CA 1
ATOM 676 C C . ALA A 1 85 ? 2.233 -1.015 0.130 1.00 93.50 85 ALA A C 1
ATOM 678 O O . ALA A 1 85 ? 2.344 -0.608 -1.033 1.00 93.50 85 ALA A O 1
ATOM 679 N N . THR A 1 86 ? 2.891 -0.476 1.153 1.00 94.06 86 THR A N 1
ATOM 680 C CA . THR A 1 86 ? 3.803 0.677 1.080 1.00 94.06 86 THR A CA 1
ATOM 681 C C . THR A 1 86 ? 5.073 0.404 1.876 1.00 94.06 86 THR A C 1
ATOM 683 O O . THR A 1 86 ? 5.077 -0.474 2.739 1.00 94.06 86 THR A O 1
ATOM 686 N N . GLY A 1 87 ? 6.144 1.158 1.618 1.00 95.06 87 GLY A N 1
ATOM 687 C CA . GLY A 1 87 ? 7.392 1.055 2.382 1.00 95.06 87 GLY A CA 1
ATOM 688 C C . GLY A 1 87 ? 7.920 -0.383 2.480 1.00 95.06 87 GLY A C 1
ATOM 689 O O . GLY A 1 87 ? 8.006 -1.082 1.468 1.00 95.06 87 GLY A O 1
ATOM 690 N N . SER A 1 88 ? 8.226 -0.836 3.701 1.00 95.50 88 SER A N 1
ATOM 691 C CA . SER A 1 88 ? 8.797 -2.166 3.960 1.00 95.50 88 SER A CA 1
ATOM 692 C C . SER A 1 88 ? 7.894 -3.322 3.530 1.00 95.50 88 SER A C 1
ATOM 694 O O . SER A 1 88 ? 8.393 -4.342 3.062 1.00 95.50 88 SER A O 1
ATOM 696 N N . ASP A 1 89 ? 6.572 -3.182 3.643 1.00 96.44 89 ASP A N 1
ATOM 697 C CA . ASP A 1 89 ? 5.645 -4.250 3.247 1.00 96.44 89 ASP A CA 1
ATOM 698 C C . ASP A 1 89 ? 5.684 -4.467 1.731 1.00 96.44 89 ASP A C 1
ATOM 700 O O . ASP A 1 89 ? 5.679 -5.600 1.242 1.00 96.44 89 ASP A O 1
ATOM 704 N N . LEU A 1 90 ? 5.799 -3.372 0.970 1.00 96.94 90 LEU A N 1
ATOM 705 C CA . LEU A 1 90 ? 6.004 -3.440 -0.473 1.00 96.94 90 LEU A C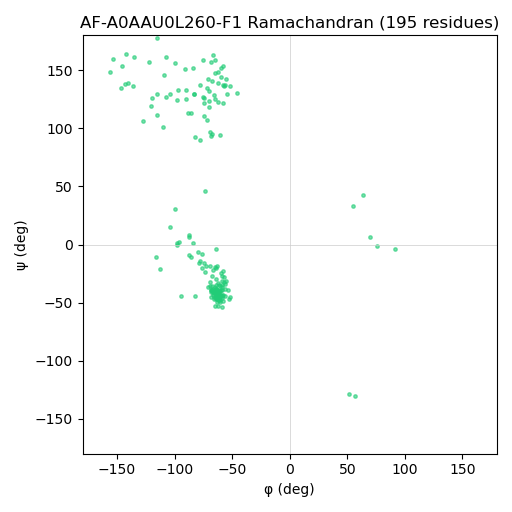A 1
ATOM 706 C C . LEU A 1 90 ? 7.384 -4.009 -0.824 1.00 96.94 90 LEU A C 1
ATOM 708 O O . LEU A 1 90 ? 7.496 -4.763 -1.791 1.00 96.94 90 LEU A O 1
ATOM 712 N N . ASP A 1 91 ? 8.415 -3.701 -0.037 1.00 97.12 91 ASP A N 1
ATOM 713 C CA . ASP A 1 91 ? 9.759 -4.249 -0.237 1.00 97.12 91 ASP A CA 1
ATOM 714 C C . ASP A 1 91 ? 9.779 -5.774 -0.045 1.00 97.12 91 ASP A C 1
ATOM 716 O O . ASP A 1 91 ? 10.360 -6.495 -0.858 1.00 97.12 91 ASP A O 1
ATOM 720 N N . HIS A 1 92 ? 9.072 -6.293 0.963 1.00 96.31 92 HIS A N 1
ATOM 721 C CA . HIS A 1 92 ? 8.912 -7.737 1.154 1.00 96.31 92 HIS A CA 1
ATOM 722 C C . HIS A 1 92 ? 8.168 -8.396 -0.015 1.00 96.31 92 HIS A C 1
ATOM 724 O O . HIS A 1 92 ? 8.581 -9.454 -0.491 1.00 96.31 92 HIS A O 1
ATOM 730 N N . LYS A 1 93 ? 7.130 -7.745 -0.553 1.00 95.50 93 LYS A N 1
ATOM 731 C CA . LYS A 1 93 ? 6.444 -8.218 -1.768 1.00 95.50 93 LYS A CA 1
ATOM 732 C C . LYS A 1 93 ? 7.331 -8.210 -3.000 1.00 95.50 93 LYS A C 1
ATOM 734 O O . LYS A 1 93 ? 7.232 -9.101 -3.841 1.00 95.50 93 LYS A O 1
ATOM 739 N N . ALA A 1 94 ? 8.183 -7.202 -3.131 1.00 95.75 94 ALA A N 1
ATOM 740 C CA . ALA A 1 94 ? 9.153 -7.151 -4.208 1.00 95.75 94 ALA A CA 1
ATOM 741 C C . ALA A 1 94 ? 10.155 -8.305 -4.102 1.00 95.75 94 ALA A C 1
ATOM 743 O O . ALA A 1 94 ? 10.442 -8.957 -5.110 1.00 95.75 94 ALA A O 1
ATOM 744 N N . ALA A 1 95 ? 10.603 -8.623 -2.886 1.00 95.75 95 ALA A N 1
ATOM 745 C CA . ALA A 1 95 ? 11.529 -9.720 -2.639 1.00 95.75 95 ALA A CA 1
ATOM 746 C C . ALA A 1 95 ? 10.961 -11.084 -3.077 1.00 95.75 95 ALA A C 1
ATOM 748 O O . ALA A 1 95 ? 11.695 -11.878 -3.662 1.00 95.75 95 ALA A O 1
ATOM 749 N N . GLU A 1 96 ? 9.652 -11.332 -2.923 1.00 93.50 96 GLU A N 1
ATOM 750 C CA . GLU A 1 96 ? 8.982 -12.542 -3.451 1.00 93.50 96 GLU A CA 1
ATOM 751 C C . GLU A 1 96 ? 9.126 -12.701 -4.976 1.00 93.50 96 GLU A C 1
ATOM 753 O O . GLU A 1 96 ? 8.992 -13.802 -5.514 1.00 93.50 96 GLU A O 1
ATOM 758 N N . LYS A 1 97 ? 9.380 -11.600 -5.692 1.00 92.50 97 LYS A N 1
ATOM 759 C CA . LYS A 1 97 ? 9.601 -11.556 -7.143 1.00 92.50 97 LYS A CA 1
ATOM 760 C C . LYS A 1 97 ? 11.069 -11.373 -7.524 1.00 92.50 97 LYS A C 1
ATOM 762 O O . LYS A 1 97 ? 11.353 -11.071 -8.681 1.00 92.50 97 LYS A O 1
ATOM 767 N N . ASN A 1 98 ? 11.997 -11.572 -6.584 1.00 92.25 98 ASN A N 1
ATOM 768 C CA . ASN A 1 98 ? 13.428 -11.299 -6.752 1.00 92.25 98 ASN A CA 1
ATOM 769 C C . ASN A 1 98 ? 13.712 -9.853 -7.197 1.00 92.25 98 ASN A C 1
ATOM 771 O O . ASN A 1 98 ? 14.641 -9.592 -7.961 1.00 92.25 98 ASN A O 1
ATOM 775 N N . LEU A 1 99 ? 12.888 -8.909 -6.741 1.00 93.44 99 LEU A N 1
ATOM 776 C CA . LEU A 1 99 ? 13.073 -7.483 -6.960 1.00 93.44 99 LEU A CA 1
ATOM 777 C C . LEU A 1 99 ? 13.468 -6.811 -5.647 1.00 93.44 99 LEU A C 1
ATOM 779 O O . LEU A 1 99 ? 12.991 -7.171 -4.575 1.00 93.44 99 LEU A O 1
ATOM 783 N N . THR A 1 100 ? 14.308 -5.791 -5.749 1.00 95.56 100 THR A N 1
ATOM 784 C CA . THR A 1 100 ? 14.649 -4.903 -4.638 1.00 95.56 100 THR A CA 1
ATOM 785 C C . THR A 1 100 ? 14.326 -3.463 -4.999 1.00 95.56 100 THR A C 1
ATOM 787 O O . THR A 1 100 ? 14.265 -3.095 -6.187 1.00 95.56 100 THR A O 1
ATOM 790 N N . ARG A 1 101 ? 14.135 -2.653 -3.951 1.00 95.50 101 ARG A N 1
ATOM 791 C CA . ARG A 1 101 ? 13.988 -1.214 -4.098 1.00 95.50 101 ARG A CA 1
ATOM 792 C C . ARG A 1 101 ? 15.263 -0.629 -4.697 1.00 95.50 101 ARG A C 1
ATOM 794 O O . ARG A 1 101 ? 16.350 -0.811 -4.151 1.00 95.50 101 ARG A O 1
ATOM 801 N N . ARG A 1 102 ? 15.142 0.056 -5.829 1.00 93.94 102 ARG A N 1
ATOM 802 C CA . ARG A 1 102 ? 16.281 0.699 -6.493 1.00 93.94 102 ARG A CA 1
ATOM 803 C C . ARG A 1 102 ? 16.749 1.918 -5.726 1.00 93.94 102 ARG A C 1
ATOM 805 O O . ARG A 1 102 ? 15.948 2.785 -5.378 1.00 93.94 102 ARG A O 1
ATOM 812 N N . LEU A 1 103 ? 18.061 2.005 -5.572 1.00 91.81 103 LEU A N 1
ATOM 813 C CA . LEU A 1 103 ? 18.744 3.243 -5.253 1.00 91.81 103 LEU A CA 1
ATOM 814 C C . LEU A 1 103 ? 18.791 4.123 -6.511 1.00 91.81 103 LEU A C 1
ATOM 816 O O . LEU A 1 103 ? 19.209 3.671 -7.578 1.00 91.81 103 LEU A O 1
ATOM 820 N N . ILE A 1 104 ? 18.323 5.360 -6.388 1.00 89.19 104 ILE A N 1
ATOM 821 C CA . ILE A 1 104 ? 18.353 6.375 -7.448 1.00 89.19 104 ILE A CA 1
ATOM 822 C C . ILE A 1 104 ? 19.600 7.243 -7.298 1.00 89.19 104 ILE A C 1
ATOM 824 O O . ILE A 1 104 ? 20.298 7.483 -8.279 1.00 89.19 104 ILE A O 1
ATOM 828 N N . SER A 1 105 ? 19.909 7.671 -6.073 1.00 88.88 105 SER A N 1
ATOM 829 C CA . SER A 1 105 ? 21.143 8.390 -5.764 1.00 88.88 105 SER A CA 1
ATOM 830 C C . SER A 1 105 ? 21.679 7.992 -4.398 1.00 88.88 105 SER A C 1
ATOM 832 O O . SER A 1 105 ? 20.919 7.887 -3.435 1.00 88.88 105 SER A O 1
ATOM 834 N N . GLU A 1 106 ? 22.995 7.809 -4.322 1.00 93.31 106 GLU A N 1
ATOM 835 C CA . GLU A 1 106 ? 23.717 7.569 -3.072 1.00 93.31 106 GLU A CA 1
ATOM 836 C C . GLU A 1 106 ? 23.504 8.711 -2.072 1.00 93.31 106 GLU A C 1
ATOM 838 O O . GLU A 1 106 ? 23.256 9.861 -2.454 1.00 93.31 106 GLU A O 1
ATOM 843 N N . ALA A 1 107 ? 23.631 8.392 -0.785 1.00 95.44 107 ALA A N 1
ATOM 844 C CA . ALA A 1 107 ? 23.675 9.411 0.253 1.00 95.44 107 ALA A CA 1
ATOM 845 C C . ALA A 1 107 ? 24.932 10.280 0.088 1.00 95.44 107 ALA A C 1
ATOM 847 O O . ALA A 1 107 ? 25.997 9.810 -0.318 1.00 95.44 107 ALA A O 1
ATOM 848 N N . THR A 1 108 ? 24.817 11.552 0.444 1.00 94.69 108 THR A N 1
ATOM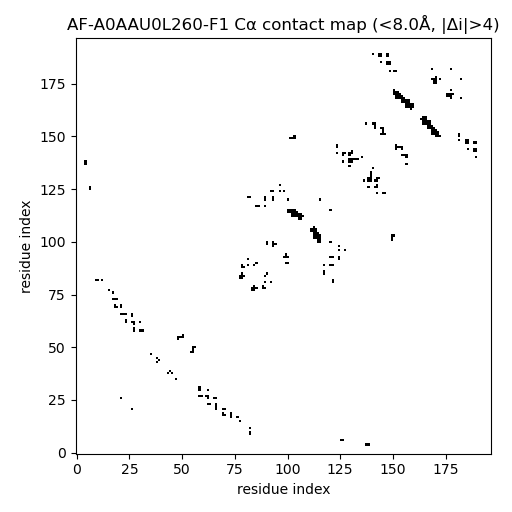 849 C CA . THR A 1 108 ? 25.945 12.482 0.563 1.00 94.69 108 THR A CA 1
ATOM 850 C C . THR A 1 108 ? 26.083 12.921 2.021 1.00 94.69 108 THR A C 1
ATOM 852 O O . THR A 1 108 ? 25.275 12.542 2.864 1.00 94.69 108 THR A O 1
ATOM 855 N N . GLU A 1 109 ? 27.085 13.737 2.355 1.00 94.81 109 GLU A N 1
ATOM 856 C CA . GLU A 1 109 ? 27.246 14.244 3.730 1.00 94.81 109 GLU A CA 1
ATOM 857 C C . GLU A 1 109 ? 26.034 15.053 4.223 1.00 94.81 109 GLU A C 1
ATOM 859 O O . GLU A 1 109 ? 25.806 15.161 5.426 1.00 94.81 109 GLU A O 1
ATOM 864 N N . THR A 1 110 ? 25.264 15.634 3.300 1.00 95.38 110 THR A N 1
ATOM 865 C CA . THR A 1 110 ? 24.161 16.554 3.602 1.00 95.38 110 THR A CA 1
ATOM 866 C C . THR A 1 110 ? 22.786 16.039 3.189 1.00 95.38 110 THR A C 1
ATOM 868 O O . THR A 1 110 ? 21.786 16.641 3.579 1.00 95.38 110 THR A O 1
ATOM 871 N N . PHE A 1 111 ? 22.712 14.952 2.418 1.00 93.62 111 PHE A N 1
ATOM 872 C CA . PHE A 1 111 ? 21.456 14.400 1.912 1.00 93.62 111 PHE A CA 1
ATOM 873 C C . PHE A 1 111 ? 21.421 12.883 2.050 1.00 93.62 111 PHE A C 1
ATOM 875 O O . PHE A 1 111 ? 22.381 12.206 1.683 1.00 93.62 111 PHE A O 1
ATOM 882 N N . ASP A 1 112 ? 20.285 12.359 2.500 1.00 95.50 112 ASP A N 1
ATOM 883 C CA . ASP A 1 112 ? 20.034 10.923 2.518 1.00 95.50 112 ASP A CA 1
ATOM 884 C C . ASP A 1 112 ? 19.980 10.341 1.098 1.00 95.50 112 ASP A C 1
ATOM 886 O O . ASP A 1 112 ? 19.722 11.036 0.110 1.00 95.50 112 ASP A O 1
ATOM 890 N N . ALA A 1 113 ? 20.200 9.031 1.010 1.00 94.25 113 ALA A N 1
ATOM 891 C CA . ALA A 1 113 ? 20.026 8.272 -0.219 1.00 94.25 113 ALA A CA 1
ATOM 892 C C . ALA A 1 113 ? 18.587 8.401 -0.747 1.00 94.25 113 ALA A C 1
ATOM 894 O O . ALA A 1 113 ? 17.618 8.274 0.006 1.00 94.25 113 ALA A O 1
ATOM 895 N N . VAL A 1 114 ? 18.442 8.589 -2.059 1.00 93.38 114 VAL A N 1
ATOM 896 C CA . VAL A 1 114 ? 17.132 8.645 -2.716 1.00 93.38 114 VAL A CA 1
ATOM 897 C C . VAL A 1 114 ? 16.835 7.285 -3.317 1.00 93.38 114 VAL A C 1
ATOM 899 O O . VAL A 1 114 ? 17.599 6.779 -4.137 1.00 93.38 114 VAL A O 1
ATOM 902 N N . TYR A 1 115 ? 15.700 6.712 -2.937 1.00 94.06 115 TYR A N 1
ATOM 903 C CA . TYR A 1 115 ? 15.217 5.437 -3.454 1.00 94.06 115 TYR A CA 1
ATOM 904 C C . TYR A 1 115 ? 14.028 5.630 -4.393 1.00 94.06 115 TYR A C 1
ATOM 906 O O . TYR A 1 115 ? 13.357 6.663 -4.380 1.00 94.06 115 TYR A O 1
ATOM 914 N N . GLU A 1 116 ? 13.753 4.618 -5.216 1.0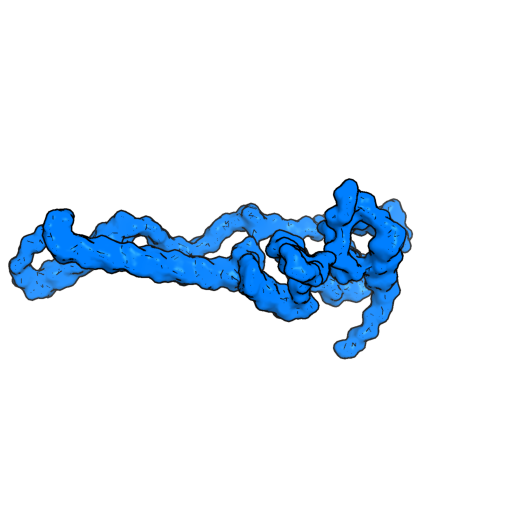0 93.00 116 GLU A N 1
ATOM 915 C CA . GLU A 1 116 ? 12.561 4.619 -6.057 1.00 93.00 116 GLU A CA 1
ATOM 916 C C . GLU A 1 116 ? 11.282 4.695 -5.211 1.00 93.00 116 GLU A C 1
ATOM 918 O O . GLU A 1 116 ? 11.212 4.219 -4.072 1.00 93.00 116 GLU A O 1
ATOM 923 N N . THR A 1 117 ? 10.241 5.276 -5.800 1.00 93.81 117 THR A N 1
ATOM 924 C CA . THR A 1 117 ? 8.946 5.443 -5.141 1.00 93.81 117 THR A CA 1
ATOM 925 C C . THR A 1 117 ? 8.171 4.128 -5.076 1.00 93.81 117 THR A C 1
ATOM 927 O O . THR A 1 117 ? 8.351 3.235 -5.907 1.00 93.81 117 THR A O 1
ATOM 930 N N . ASP A 1 118 ? 7.221 4.040 -4.143 1.00 95.12 118 ASP A N 1
ATOM 931 C CA . ASP A 1 118 ? 6.320 2.884 -4.030 1.00 95.12 118 ASP A CA 1
ATOM 932 C C . ASP A 1 118 ? 5.512 2.642 -5.308 1.00 95.12 118 ASP A C 1
ATOM 934 O O . ASP A 1 118 ? 5.266 1.501 -5.684 1.00 95.12 118 ASP A O 1
ATOM 938 N N . ALA A 1 119 ? 5.124 3.706 -6.016 1.00 92.00 119 ALA A N 1
ATOM 939 C CA . ALA A 1 119 ? 4.425 3.583 -7.292 1.00 92.00 119 ALA A CA 1
ATOM 940 C C . ALA A 1 119 ? 5.301 2.910 -8.365 1.00 92.00 119 ALA A C 1
ATOM 942 O O . ALA A 1 119 ? 4.832 2.005 -9.058 1.00 92.00 119 ALA A O 1
ATOM 943 N N . SER A 1 120 ? 6.577 3.308 -8.464 1.00 91.12 120 SER A N 1
ATOM 944 C CA . SER A 1 120 ? 7.546 2.702 -9.388 1.00 91.12 120 SER A CA 1
ATOM 945 C C . SER A 1 120 ? 7.797 1.232 -9.050 1.00 91.12 120 SER A C 1
ATOM 947 O O . SER A 1 120 ? 7.670 0.359 -9.915 1.00 91.12 120 SER A O 1
ATOM 949 N N . LEU A 1 121 ? 8.079 0.938 -7.776 1.00 94.81 121 LEU A N 1
ATOM 950 C CA . LEU A 1 121 ? 8.326 -0.427 -7.321 1.00 94.81 121 LEU A CA 1
ATOM 951 C C . LEU A 1 121 ? 7.099 -1.318 -7.555 1.00 94.81 121 LEU A C 1
ATOM 953 O O . LEU A 1 121 ? 7.226 -2.396 -8.133 1.00 94.81 121 LEU A O 1
ATOM 957 N N . ARG A 1 122 ? 5.892 -0.851 -7.213 1.00 94.56 122 ARG A N 1
ATOM 958 C CA . ARG A 1 122 ? 4.642 -1.594 -7.434 1.00 94.56 122 ARG A CA 1
ATOM 959 C C . ARG A 1 122 ? 4.425 -1.946 -8.905 1.00 94.56 122 ARG A C 1
ATOM 961 O O . ARG A 1 122 ? 4.092 -3.094 -9.194 1.00 94.56 122 ARG A O 1
ATOM 968 N N . LYS A 1 123 ? 4.673 -1.010 -9.833 1.00 91.31 123 LYS A N 1
ATOM 969 C CA . LYS A 1 123 ? 4.593 -1.270 -11.284 1.00 91.31 123 LYS A CA 1
ATOM 970 C C . LYS A 1 123 ? 5.549 -2.392 -11.694 1.00 91.31 123 LYS A C 1
ATOM 972 O O . LYS A 1 123 ? 5.156 -3.308 -12.411 1.00 91.31 123 LYS A O 1
ATOM 977 N N . ARG A 1 124 ? 6.789 -2.379 -11.195 1.00 92.88 124 ARG A N 1
ATOM 978 C CA . ARG A 1 124 ? 7.770 -3.441 -11.481 1.00 92.88 124 ARG A CA 1
ATOM 979 C C . ARG A 1 124 ? 7.360 -4.796 -10.909 1.00 92.88 124 ARG A C 1
ATOM 981 O O . ARG A 1 124 ? 7.513 -5.801 -11.596 1.00 92.88 124 ARG A O 1
ATOM 988 N N . VAL A 1 125 ? 6.832 -4.829 -9.685 1.00 93.94 125 VAL A N 1
ATOM 989 C CA . VAL A 1 125 ? 6.332 -6.063 -9.056 1.00 93.94 125 VAL A CA 1
ATOM 990 C C . VAL A 1 125 ? 5.150 -6.632 -9.839 1.00 93.94 125 VAL A C 1
ATOM 992 O O . VAL A 1 125 ? 5.089 -7.840 -10.057 1.00 93.94 125 VAL A O 1
ATOM 995 N N . GLN A 1 126 ? 4.246 -5.775 -10.320 1.00 92.00 126 GLN A N 1
ATOM 996 C CA . GLN A 1 126 ? 3.114 -6.187 -11.149 1.00 92.00 126 GLN A CA 1
ATOM 997 C C . GLN A 1 126 ? 3.557 -6.764 -12.502 1.00 92.00 126 GLN A C 1
ATOM 999 O O . GLN A 1 126 ? 2.956 -7.725 -12.971 1.00 92.00 126 GLN A O 1
ATOM 1004 N N . LEU A 1 127 ? 4.621 -6.216 -13.098 1.00 89.75 127 LEU A N 1
ATOM 1005 C CA . LEU A 1 127 ? 5.205 -6.706 -14.352 1.00 89.75 127 LEU A CA 1
ATOM 1006 C C . LEU A 1 127 ? 6.074 -7.961 -14.178 1.00 89.75 127 LEU A C 1
ATOM 1008 O O . LEU A 1 127 ? 6.402 -8.605 -15.168 1.00 89.75 127 LEU A O 1
ATOM 1012 N N . ALA A 1 128 ? 6.461 -8.332 -12.953 1.00 90.50 128 ALA A N 1
ATOM 1013 C CA . ALA A 1 128 ? 7.387 -9.441 -12.712 1.00 90.50 128 ALA A CA 1
ATOM 1014 C C . ALA A 1 128 ? 6.998 -10.787 -13.353 1.00 90.50 128 ALA A C 1
ATOM 1016 O O . ALA A 1 128 ? 7.895 -11.452 -13.875 1.00 90.50 128 ALA A O 1
ATOM 1017 N N . PRO A 1 129 ? 5.712 -11.197 -13.387 1.00 86.56 129 PRO A N 1
ATOM 1018 C CA . PRO A 1 129 ? 5.305 -12.421 -14.075 1.00 86.56 129 PRO A CA 1
ATOM 1019 C C . PRO A 1 129 ? 5.638 -12.436 -15.573 1.00 86.56 129 PRO A C 1
ATOM 1021 O O . PRO A 1 129 ? 5.947 -13.494 -16.118 1.00 86.56 129 PRO A O 1
ATOM 1024 N N . GLU A 1 130 ? 5.639 -11.272 -16.228 1.00 83.88 130 GLU A N 1
ATOM 1025 C CA . GLU A 1 130 ? 5.983 -11.142 -17.648 1.00 83.88 130 GLU A CA 1
ATOM 1026 C C . GLU A 1 130 ? 7.473 -11.405 -17.916 1.00 83.88 130 GLU A C 1
ATOM 1028 O O . GLU A 1 130 ? 7.863 -11.708 -19.039 1.00 83.88 130 GLU A O 1
ATOM 1033 N N . GLY A 1 131 ? 8.318 -11.338 -16.885 1.00 78.88 131 GLY A N 1
ATOM 1034 C CA . GLY A 1 131 ? 9.743 -11.649 -16.973 1.00 78.88 131 GLY A CA 1
ATOM 1035 C C . GLY A 1 131 ? 10.079 -13.139 -17.034 1.00 78.88 131 GLY A C 1
ATOM 1036 O O . GLY A 1 131 ? 11.243 -13.474 -17.241 1.00 78.88 131 GLY A O 1
ATOM 1037 N N . TYR A 1 132 ? 9.104 -14.034 -16.834 1.00 78.38 132 TYR A N 1
ATOM 1038 C CA . TYR A 1 132 ? 9.322 -15.486 -16.894 1.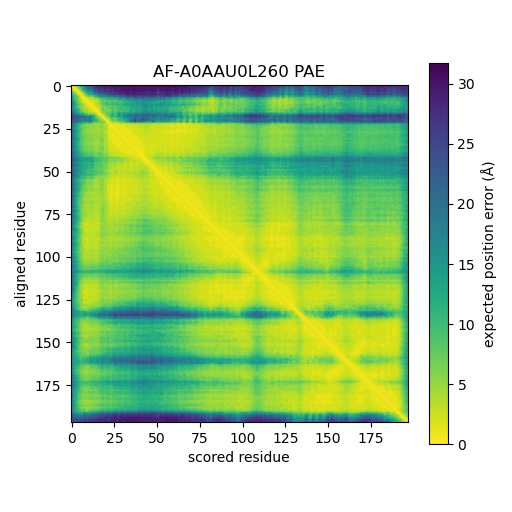00 78.38 132 TYR A CA 1
ATOM 1039 C C . TYR A 1 132 ? 9.210 -16.061 -18.310 1.00 78.38 132 TYR A C 1
ATOM 1041 O O . TYR A 1 132 ? 9.530 -17.227 -18.528 1.00 78.38 132 TYR A O 1
ATOM 1049 N N . THR A 1 133 ? 8.733 -15.277 -19.277 1.00 72.44 133 THR A N 1
ATOM 1050 C CA . THR A 1 133 ? 8.584 -15.749 -20.655 1.00 72.44 133 THR A CA 1
ATOM 1051 C C . THR A 1 133 ? 9.890 -15.641 -21.437 1.00 72.44 133 THR A C 1
ATOM 1053 O O . THR A 1 133 ? 10.515 -14.586 -21.509 1.00 72.44 133 THR A O 1
ATOM 1056 N N . THR A 1 134 ? 10.279 -16.733 -22.091 1.00 63.50 134 THR A N 1
ATOM 1057 C CA . THR A 1 134 ? 11.447 -16.789 -22.987 1.00 63.50 134 THR A CA 1
ATOM 1058 C C . THR A 1 134 ? 11.093 -16.395 -24.429 1.00 63.50 134 THR A C 1
ATOM 1060 O O . THR A 1 134 ? 11.974 -16.252 -25.272 1.00 63.50 134 THR A O 1
ATOM 1063 N N . ALA A 1 135 ? 9.802 -16.236 -24.743 1.00 67.75 135 ALA A N 1
ATOM 1064 C CA . ALA A 1 135 ? 9.308 -16.092 -26.114 1.00 67.75 135 ALA A CA 1
ATOM 1065 C C . ALA A 1 135 ? 9.291 -14.642 -26.644 1.00 67.75 135 ALA A C 1
ATOM 1067 O O . ALA A 1 135 ? 8.757 -14.409 -27.725 1.00 67.75 135 ALA A O 1
ATOM 1068 N N . GLY A 1 136 ? 9.840 -13.670 -25.903 1.00 72.88 136 GLY A N 1
ATOM 1069 C CA . GLY A 1 136 ? 9.905 -12.270 -26.345 1.00 72.88 136 GLY A CA 1
ATOM 1070 C C . GLY A 1 136 ? 8.529 -11.619 -26.522 1.00 72.88 136 GLY A C 1
ATOM 1071 O O . GLY A 1 136 ? 8.286 -10.942 -27.519 1.00 72.88 136 GLY A O 1
ATOM 1072 N N . SER A 1 137 ? 7.603 -11.851 -25.585 1.00 83.94 137 SER A N 1
ATOM 1073 C CA . SER A 1 137 ? 6.306 -11.162 -25.585 1.00 83.94 137 SER A CA 1
ATOM 1074 C C . SER A 1 137 ? 6.474 -9.661 -25.320 1.00 83.94 137 SER A C 1
ATOM 1076 O O . SER A 1 137 ? 7.488 -9.215 -24.784 1.00 83.94 137 SER A O 1
ATOM 1078 N N . GLU A 1 138 ? 5.442 -8.876 -25.630 1.00 85.88 138 GLU A N 1
ATOM 1079 C CA . GLU A 1 138 ? 5.395 -7.447 -25.293 1.00 85.88 138 GLU A CA 1
ATOM 1080 C C . GLU A 1 138 ? 5.681 -7.198 -23.800 1.00 85.88 138 GLU A C 1
ATOM 1082 O O . GLU A 1 138 ? 6.524 -6.371 -23.452 1.00 85.88 138 GLU A O 1
ATOM 1087 N N . GLY A 1 139 ? 5.061 -7.993 -22.920 1.00 85.31 139 GLY A N 1
ATOM 1088 C CA . GLY A 1 139 ? 5.298 -7.966 -21.475 1.00 85.31 139 GLY A CA 1
ATOM 1089 C C . GLY A 1 139 ? 6.755 -8.232 -21.080 1.00 85.31 139 GLY A C 1
ATOM 10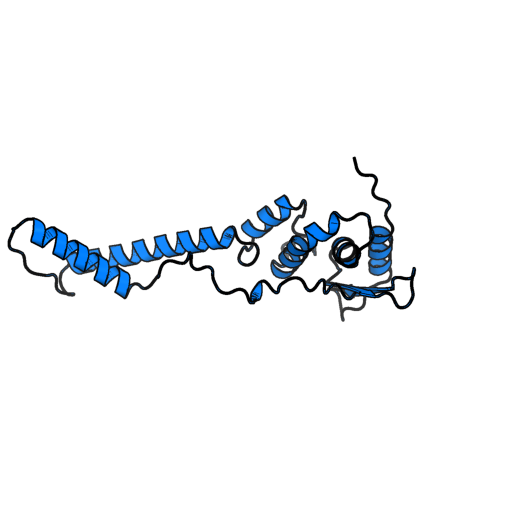90 O O . GLY A 1 139 ? 7.263 -7.596 -20.157 1.00 85.31 139 GLY A O 1
ATOM 1091 N N . SER A 1 140 ? 7.458 -9.113 -21.797 1.00 87.06 140 SER A N 1
ATOM 1092 C CA . SER A 1 140 ? 8.877 -9.405 -21.554 1.00 87.06 140 SER A CA 1
ATOM 1093 C C . SER A 1 140 ? 9.753 -8.179 -21.816 1.00 87.06 140 SER A C 1
ATOM 1095 O O . SER A 1 140 ? 10.570 -7.807 -20.970 1.00 87.06 140 SER A O 1
ATOM 1097 N N . TYR A 1 141 ? 9.531 -7.493 -22.946 1.00 89.62 141 TYR A N 1
ATOM 1098 C CA . TYR A 1 141 ? 10.224 -6.240 -23.259 1.00 89.62 141 TYR A CA 1
ATOM 1099 C C . TYR A 1 141 ? 9.927 -5.159 -22.220 1.00 89.62 141 TYR A C 1
ATOM 1101 O O . TYR A 1 141 ? 10.848 -4.469 -21.778 1.00 89.62 141 TYR A O 1
ATOM 1109 N N . LEU A 1 142 ? 8.664 -5.046 -21.793 1.00 90.44 142 LEU A N 1
ATOM 1110 C CA . LEU A 1 142 ? 8.257 -4.124 -20.734 1.00 90.44 142 LEU A CA 1
ATOM 1111 C C . LEU A 1 142 ? 9.008 -4.415 -19.431 1.00 90.44 142 LEU A C 1
ATOM 1113 O O . LEU A 1 142 ? 9.662 -3.528 -18.889 1.00 90.44 142 LEU A O 1
ATOM 1117 N N . PHE A 1 143 ? 8.970 -5.653 -18.937 1.00 90.31 143 PHE A N 1
ATOM 1118 C CA . PHE A 1 143 ? 9.603 -6.011 -17.671 1.00 90.31 143 PHE A CA 1
ATOM 1119 C C . PHE A 1 143 ? 11.128 -5.868 -17.718 1.00 90.31 143 PHE A C 1
ATOM 1121 O O . PHE A 1 143 ? 11.704 -5.201 -16.855 1.00 90.31 143 PHE A O 1
ATOM 1128 N N . HIS A 1 144 ? 11.801 -6.474 -18.697 1.00 90.25 144 HIS A N 1
ATOM 1129 C CA . HIS A 1 144 ? 13.263 -6.440 -18.765 1.00 90.25 144 HIS A CA 1
ATOM 1130 C C . HIS A 1 144 ? 13.783 -5.036 -19.058 1.00 90.25 144 HIS A C 1
ATOM 1132 O O . HIS A 1 144 ? 14.739 -4.599 -18.421 1.00 90.25 144 HIS A O 1
ATOM 1138 N N . GLY A 1 145 ? 13.112 -4.296 -19.941 1.00 91.88 145 GLY A N 1
ATOM 1139 C CA . GLY A 1 145 ? 13.467 -2.921 -20.254 1.00 91.88 145 GLY A CA 1
ATOM 1140 C C . GLY A 1 145 ? 13.273 -1.979 -19.066 1.00 91.88 145 GLY A C 1
ATOM 1141 O O . GLY A 1 145 ? 14.191 -1.237 -18.723 1.00 91.88 145 GLY A O 1
ATOM 1142 N N . MET A 1 146 ? 12.144 -2.084 -18.353 1.00 91.81 146 MET A N 1
ATOM 1143 C CA . MET A 1 146 ? 11.930 -1.355 -17.095 1.00 91.81 146 MET A CA 1
ATOM 1144 C C . MET A 1 146 ? 12.979 -1.698 -16.035 1.00 91.81 146 MET A C 1
ATOM 1146 O O . MET A 1 146 ? 13.216 -0.883 -15.146 1.00 91.81 146 MET A O 1
ATOM 1150 N N . ASN A 1 147 ? 13.580 -2.896 -16.083 1.00 91.38 147 ASN A N 1
ATOM 1151 C CA . ASN A 1 147 ? 14.605 -3.373 -15.148 1.00 91.38 147 ASN A CA 1
ATOM 1152 C C . ASN A 1 147 ? 16.057 -3.205 -15.585 1.00 91.38 147 ASN A C 1
ATOM 1154 O O . ASN A 1 147 ? 16.942 -3.535 -14.799 1.00 91.38 147 ASN A O 1
ATOM 1158 N N . ALA A 1 148 ? 16.305 -2.613 -16.750 1.00 92.62 148 ALA A N 1
ATOM 1159 C CA . ALA A 1 148 ? 17.657 -2.419 -17.256 1.00 92.62 148 ALA A CA 1
ATOM 1160 C C . ALA A 1 148 ? 18.461 -1.359 -16.482 1.00 92.62 148 ALA A C 1
ATOM 1162 O O . ALA A 1 148 ? 19.665 -1.514 -16.303 1.00 92.62 148 ALA A O 1
ATOM 1163 N N . ASP A 1 149 ? 17.815 -0.277 -16.037 1.00 93.00 149 ASP A N 1
ATOM 1164 C CA . ASP A 1 149 ? 18.476 0.863 -15.392 1.00 93.00 149 ASP A CA 1
ATOM 1165 C C . ASP A 1 149 ? 17.480 1.619 -14.490 1.00 93.00 149 ASP A C 1
ATOM 1167 O O . ASP A 1 149 ? 16.277 1.653 -14.768 1.00 93.00 149 ASP A O 1
ATOM 1171 N N . SER A 1 150 ? 17.951 2.221 -13.393 1.00 89.94 150 SER A N 1
ATOM 1172 C CA . SER A 1 150 ? 17.102 2.985 -12.466 1.00 89.94 150 SER A CA 1
ATOM 1173 C C . SER A 1 150 ? 16.528 4.259 -13.082 1.00 89.94 150 SER A C 1
ATOM 1175 O O . SER A 1 150 ? 15.484 4.722 -12.631 1.00 89.94 150 SER A O 1
ATOM 1177 N N . ARG A 1 151 ? 17.156 4.774 -14.143 1.00 92.44 151 ARG A N 1
ATOM 1178 C CA . ARG A 1 151 ? 16.714 5.970 -14.866 1.00 92.44 151 ARG A CA 1
ATOM 1179 C C . ARG A 1 151 ? 15.577 5.707 -15.852 1.00 92.44 151 ARG A C 1
ATOM 1181 O O . ARG A 1 151 ? 15.053 6.652 -16.435 1.00 92.44 151 ARG A O 1
ATOM 1188 N N . VAL A 1 152 ? 15.180 4.449 -16.068 1.00 93.12 152 VAL A N 1
ATOM 1189 C CA . VAL A 1 152 ? 14.020 4.124 -16.913 1.00 93.12 152 VAL A CA 1
ATOM 1190 C C . VAL A 1 152 ? 12.734 4.454 -16.156 1.00 93.12 152 VAL A C 1
ATOM 1192 O O . VAL A 1 152 ? 12.369 3.773 -15.199 1.00 93.12 152 VAL A O 1
ATOM 1195 N N . LYS A 1 153 ? 12.026 5.489 -16.615 1.00 90.56 153 LYS A N 1
ATOM 1196 C CA . LYS A 1 153 ? 10.707 5.884 -16.104 1.00 90.56 153 LYS A CA 1
ATOM 1197 C C . LYS A 1 153 ? 9.594 5.051 -16.724 1.00 90.56 153 LYS A C 1
ATOM 1199 O O . LYS A 1 153 ? 8.662 4.641 -16.033 1.00 90.56 153 LYS A O 1
ATOM 1204 N N . ASP A 1 154 ? 9.674 4.854 -18.035 1.00 91.31 154 ASP A N 1
ATOM 1205 C CA . ASP A 1 154 ? 8.723 4.045 -18.782 1.00 91.31 154 ASP A CA 1
ATOM 1206 C C . ASP A 1 154 ? 9.358 3.471 -20.044 1.00 91.31 154 ASP A C 1
ATOM 1208 O O . ASP A 1 154 ? 10.362 3.991 -20.544 1.00 91.31 154 ASP A O 1
ATOM 1212 N N . ILE A 1 155 ? 8.749 2.414 -20.568 1.00 92.56 155 ILE A N 1
ATOM 1213 C CA . ILE A 1 155 ? 9.163 1.805 -21.821 1.00 92.56 155 ILE A CA 1
ATOM 1214 C C . ILE A 1 155 ? 7.941 1.385 -22.629 1.00 92.56 155 ILE A C 1
ATOM 1216 O O . ILE A 1 155 ? 6.986 0.849 -22.076 1.00 92.56 155 ILE A O 1
ATOM 1220 N N . GLN A 1 156 ? 7.977 1.614 -23.938 1.00 92.81 156 GLN A N 1
ATOM 1221 C CA . GLN A 1 156 ? 6.932 1.170 -24.853 1.00 92.81 156 GLN A CA 1
ATOM 1222 C C . GLN A 1 156 ? 7.566 0.385 -26.006 1.00 92.81 156 GLN A C 1
ATOM 1224 O O . GLN A 1 156 ? 8.202 0.984 -26.879 1.00 92.81 156 GLN A O 1
ATOM 1229 N N . PRO A 1 157 ? 7.416 -0.947 -26.036 1.00 91.00 157 PRO A N 1
ATOM 1230 C CA . PRO A 1 157 ? 7.716 -1.730 -27.222 1.00 91.00 157 PRO A CA 1
ATOM 1231 C C . PRO A 1 157 ? 6.663 -1.481 -28.309 1.00 91.00 157 PRO A C 1
ATOM 1233 O O . PRO A 1 157 ? 5.471 -1.329 -28.040 1.00 91.00 157 PRO A O 1
ATOM 1236 N N . PHE A 1 158 ? 7.110 -1.439 -29.557 1.00 89.88 158 PHE A N 1
ATOM 1237 C CA . PHE A 1 158 ? 6.271 -1.284 -30.739 1.00 89.88 158 PHE A CA 1
ATOM 1238 C C . PHE A 1 158 ? 6.885 -2.065 -31.898 1.00 89.88 158 PHE A C 1
ATOM 1240 O O . PHE A 1 158 ? 8.083 -1.965 -32.145 1.00 89.88 158 PHE A O 1
ATOM 1247 N N . SER A 1 159 ? 6.080 -2.825 -32.636 1.00 88.88 159 SER A N 1
ATOM 1248 C CA . SER A 1 159 ? 6.551 -3.563 -33.809 1.00 88.88 159 SER A CA 1
ATOM 1249 C C . SER A 1 159 ? 5.969 -2.940 -35.082 1.00 88.88 159 SER A C 1
ATOM 1251 O O . SER A 1 159 ? 4.796 -3.171 -35.379 1.00 88.88 159 SER A O 1
ATOM 1253 N N . PRO A 1 160 ? 6.743 -2.123 -35.828 1.00 85.19 160 PRO A N 1
ATOM 1254 C CA . PRO A 1 160 ? 6.267 -1.540 -37.084 1.00 85.19 160 PRO A CA 1
ATOM 1255 C C . PRO A 1 160 ? 6.098 -2.594 -38.186 1.00 85.19 160 PRO A C 1
ATOM 1257 O O . PRO A 1 160 ? 5.231 -2.456 -39.046 1.00 85.19 160 PRO A O 1
ATOM 1260 N N . THR A 1 161 ? 6.934 -3.635 -38.169 1.00 87.19 161 THR A N 1
ATOM 1261 C CA . THR A 1 161 ? 6.931 -4.752 -39.119 1.00 87.19 161 THR A CA 1
ATOM 1262 C C . THR A 1 161 ? 7.333 -6.038 -38.406 1.00 87.19 161 THR A C 1
ATOM 1264 O O . THR A 1 161 ? 8.089 -5.995 -37.434 1.00 87.19 161 THR A O 1
ATOM 1267 N N . GLU A 1 162 ? 6.887 -7.188 -38.917 1.00 85.50 162 GLU A N 1
ATOM 1268 C CA . GLU A 1 162 ? 7.267 -8.498 -38.375 1.00 85.50 162 GLU A CA 1
ATOM 1269 C C . GLU A 1 162 ? 8.792 -8.644 -38.250 1.00 85.50 162 GLU A C 1
ATOM 1271 O O . GLU A 1 162 ? 9.552 -8.247 -39.135 1.00 85.50 162 GLU A O 1
ATOM 1276 N N . GLY A 1 163 ? 9.241 -9.194 -37.121 1.00 84.56 163 GLY A N 1
ATOM 1277 C CA . GLY A 1 163 ? 10.662 -9.396 -36.824 1.00 84.56 163 GLY A CA 1
ATOM 1278 C C . GLY A 1 163 ? 11.436 -8.136 -36.416 1.00 84.56 163 GLY A C 1
ATOM 1279 O O . GLY A 1 163 ? 12.619 -8.246 -36.101 1.00 84.56 163 GLY A O 1
ATOM 1280 N N . VAL A 1 164 ? 10.801 -6.958 -36.377 1.00 87.06 164 VAL A N 1
ATOM 1281 C CA . VAL A 1 164 ? 11.420 -5.701 -35.926 1.00 87.06 164 VAL A CA 1
ATOM 1282 C C . VAL A 1 164 ? 10.656 -5.157 -34.724 1.00 87.06 164 VAL A C 1
ATOM 1284 O O . VAL A 1 164 ? 9.444 -4.952 -34.789 1.00 87.06 164 VAL A O 1
ATOM 1287 N N . VAL A 1 165 ? 11.374 -4.890 -33.630 1.00 89.19 165 VAL A N 1
ATOM 1288 C CA . VAL A 1 165 ? 10.822 -4.271 -32.418 1.00 89.19 165 VAL A CA 1
ATOM 1289 C C . VAL A 1 165 ? 11.565 -2.968 -32.143 1.00 89.19 165 VAL A C 1
ATOM 1291 O O . VAL A 1 165 ? 12.776 -2.953 -31.937 1.00 89.19 165 VAL A O 1
ATOM 1294 N N . SER A 1 166 ? 10.828 -1.864 -32.153 1.00 92.75 166 SER A N 1
ATOM 1295 C CA . SER A 1 166 ? 11.265 -0.554 -31.687 1.00 92.75 166 SER A CA 1
ATOM 1296 C C . SER A 1 166 ? 10.931 -0.406 -30.207 1.00 92.75 166 SER A C 1
ATOM 1298 O O . SER A 1 166 ? 9.822 -0.714 -29.779 1.00 92.75 166 SER A O 1
ATOM 1300 N N . ILE A 1 167 ? 11.895 0.070 -29.426 1.00 93.38 167 ILE A N 1
ATOM 1301 C CA . ILE A 1 167 ? 11.756 0.261 -27.984 1.00 93.38 167 ILE A CA 1
ATOM 1302 C C . ILE A 1 167 ? 11.865 1.756 -27.694 1.00 93.38 167 ILE A C 1
ATOM 1304 O O . ILE A 1 167 ? 12.934 2.344 -27.854 1.00 93.38 167 ILE A O 1
ATOM 1308 N N . TYR A 1 168 ? 10.761 2.374 -27.279 1.00 94.31 168 TYR A N 1
ATOM 1309 C CA . TYR A 1 168 ? 10.743 3.770 -26.849 1.00 94.31 168 TYR A CA 1
ATOM 1310 C C . TYR A 1 168 ? 11.003 3.839 -25.346 1.00 94.31 168 TYR A C 1
ATOM 1312 O O . TYR A 1 168 ? 10.296 3.191 -24.579 1.00 94.31 168 TYR A O 1
ATOM 1320 N N . VAL A 1 169 ? 12.007 4.611 -24.926 1.00 95.69 169 VAL A N 1
ATOM 1321 C CA . VAL A 1 169 ? 12.428 4.732 -23.520 1.00 95.69 169 VAL A CA 1
ATOM 1322 C C . VAL A 1 169 ? 12.186 6.156 -23.036 1.00 95.69 169 VAL A C 1
ATOM 1324 O O . VAL A 1 169 ? 12.633 7.108 -23.673 1.00 95.69 169 VAL A O 1
ATOM 1327 N N . LEU A 1 170 ? 11.520 6.291 -21.890 1.00 95.06 170 LEU A N 1
ATOM 1328 C CA . LEU A 1 170 ? 11.352 7.554 -21.177 1.00 95.06 170 LEU A CA 1
ATOM 1329 C C . LEU A 1 170 ? 12.289 7.586 -19.965 1.00 95.06 170 LEU A C 1
ATOM 1331 O O . LEU A 1 170 ? 12.285 6.656 -19.156 1.00 95.06 170 LEU A O 1
ATOM 1335 N N . SER A 1 171 ? 13.066 8.659 -19.822 1.00 94.00 171 SER A N 1
ATOM 1336 C CA . SER A 1 171 ? 13.974 8.860 -18.689 1.00 94.00 171 SER A CA 1
ATOM 1337 C C . SER A 1 171 ? 13.260 9.470 -17.478 1.00 94.00 171 SER A C 1
ATOM 1339 O O . SER A 1 171 ? 12.284 10.213 -17.612 1.00 94.00 171 SER A O 1
ATOM 1341 N N . THR A 1 172 ? 13.753 9.178 -16.275 1.00 89.50 172 THR A N 1
ATOM 1342 C CA . THR A 1 172 ? 13.412 9.926 -15.054 1.00 89.50 172 THR A CA 1
ATOM 1343 C C . THR A 1 172 ? 14.179 11.245 -14.946 1.00 89.50 172 THR A C 1
ATOM 1345 O O . THR A 1 172 ? 13.817 12.087 -14.130 1.00 89.50 172 THR A O 1
ATOM 1348 N N . GLU A 1 173 ? 15.248 11.415 -15.724 1.00 90.38 173 GLU A N 1
ATOM 1349 C CA . GLU A 1 173 ? 16.138 12.577 -15.682 1.00 90.38 173 GLU A CA 1
ATOM 1350 C C . GLU A 1 173 ? 15.695 13.682 -16.652 1.00 90.38 173 GLU A C 1
ATOM 1352 O O . GLU A 1 173 ? 15.139 13.412 -17.719 1.00 90.38 173 GLU A O 1
ATOM 1357 N N . GLY A 1 174 ? 16.009 14.935 -16.304 1.00 89.94 174 GLY A N 1
ATOM 1358 C CA . GLY A 1 174 ?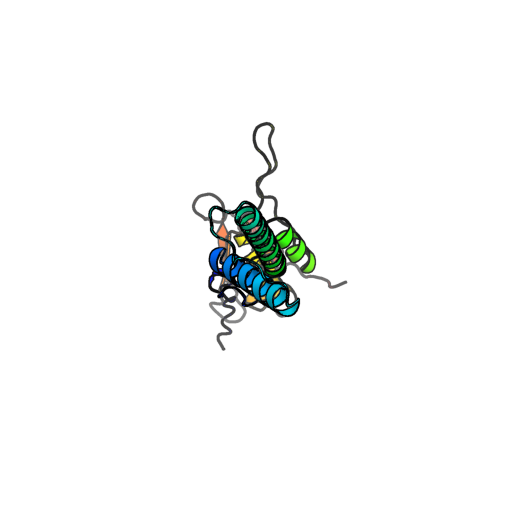 15.833 16.089 -17.188 1.00 89.94 174 GLY A CA 1
ATOM 1359 C C . GLY A 1 174 ? 14.396 16.265 -17.685 1.00 89.94 174 GLY A C 1
ATOM 1360 O O . GLY A 1 174 ? 13.449 16.268 -16.901 1.00 89.94 174 GLY A O 1
ATOM 1361 N N . ASP A 1 175 ? 14.245 16.429 -18.999 1.00 92.31 175 ASP A N 1
ATOM 1362 C CA . ASP A 1 175 ? 12.956 16.564 -19.692 1.00 92.31 175 ASP A CA 1
ATOM 1363 C C . ASP A 1 175 ? 12.333 15.214 -20.099 1.00 92.31 175 ASP A C 1
ATOM 1365 O O . ASP A 1 175 ? 11.320 15.175 -20.798 1.00 92.31 175 ASP A O 1
ATOM 1369 N N . GLY A 1 176 ? 12.918 14.100 -19.648 1.00 91.88 176 GLY A N 1
ATOM 1370 C CA . GLY A 1 176 ? 12.510 12.747 -20.011 1.00 91.88 176 GLY A CA 1
ATOM 1371 C C . GLY A 1 176 ? 13.244 12.174 -21.224 1.00 91.88 176 GLY A C 1
ATOM 1372 O O . GLY A 1 176 ? 13.058 10.993 -21.526 1.00 91.88 176 GLY A O 1
ATOM 1373 N N . THR A 1 177 ? 14.110 12.941 -21.892 1.00 95.75 177 THR A N 1
ATOM 1374 C CA . THR A 1 177 ? 14.942 12.424 -22.986 1.00 95.75 177 THR A CA 1
ATOM 1375 C C . THR A 1 177 ? 15.932 11.380 -22.464 1.00 95.75 177 THR A C 1
ATOM 1377 O O . THR A 1 177 ? 16.711 11.631 -21.544 1.00 95.75 177 THR A O 1
ATOM 1380 N N . ALA A 1 178 ? 15.919 10.186 -23.059 1.00 95.06 178 ALA A N 1
ATOM 1381 C CA . ALA A 1 178 ? 16.867 9.130 -22.724 1.00 95.06 178 ALA A CA 1
ATOM 1382 C C . ALA A 1 178 ? 18.255 9.431 -23.313 1.00 95.06 178 ALA A C 1
ATOM 1384 O O . ALA A 1 178 ? 18.398 9.644 -24.516 1.00 95.06 178 ALA A O 1
ATOM 1385 N N . SER A 1 179 ? 19.285 9.421 -22.465 1.00 96.31 179 SER A N 1
ATOM 1386 C CA . SER A 1 179 ? 20.677 9.548 -22.910 1.00 96.31 179 SER A CA 1
ATOM 1387 C C . SER A 1 179 ? 21.133 8.313 -23.695 1.00 96.31 179 SER A C 1
ATOM 1389 O O . SER A 1 179 ? 20.606 7.215 -23.507 1.00 96.31 179 SER A O 1
ATOM 1391 N N . GLU A 1 180 ? 22.163 8.454 -24.536 1.00 95.94 180 GLU A N 1
ATOM 1392 C CA . GLU A 1 180 ? 22.736 7.318 -25.279 1.00 95.94 180 GLU A CA 1
ATOM 1393 C C . GLU A 1 180 ? 23.198 6.189 -24.347 1.00 95.94 180 GLU A C 1
ATOM 1395 O O . GLU A 1 180 ? 22.976 5.014 -24.636 1.00 95.94 180 GLU A O 1
ATOM 1400 N N . THR A 1 181 ? 23.766 6.531 -23.186 1.00 95.81 181 THR A N 1
ATOM 1401 C CA . THR A 1 181 ? 24.145 5.554 -22.158 1.00 95.81 181 THR A CA 1
ATOM 1402 C C . THR A 1 181 ? 22.935 4.772 -21.647 1.00 95.81 181 THR A C 1
ATOM 1404 O O . THR A 1 181 ? 23.008 3.553 -21.520 1.00 95.81 181 THR A O 1
ATOM 1407 N N . LEU A 1 182 ? 21.809 5.447 -21.381 1.00 95.44 182 LEU A N 1
ATOM 1408 C CA . LEU A 1 182 ? 20.578 4.787 -20.941 1.00 95.44 182 LEU A CA 1
ATOM 1409 C C . LEU A 1 182 ? 20.029 3.851 -22.027 1.00 95.44 182 LEU A C 1
ATOM 1411 O O . LEU A 1 182 ? 19.699 2.701 -21.741 1.00 95.44 182 LEU A O 1
ATOM 1415 N N . LEU A 1 183 ? 19.982 4.313 -23.279 1.00 96.12 183 LEU A N 1
ATOM 1416 C CA . LEU A 1 183 ? 19.537 3.502 -24.418 1.00 96.12 183 LEU A CA 1
ATOM 1417 C C . LEU A 1 183 ? 20.434 2.275 -24.638 1.00 96.12 183 LEU A C 1
ATOM 1419 O O . LEU A 1 183 ? 19.930 1.188 -24.921 1.00 96.12 183 LEU A O 1
ATOM 1423 N N . SER A 1 184 ? 21.749 2.426 -24.463 1.00 95.25 184 SER A N 1
ATOM 1424 C CA . SER A 1 184 ? 22.713 1.325 -24.544 1.00 95.25 184 SER A CA 1
ATOM 1425 C C . SER A 1 184 ? 22.471 0.277 -23.455 1.00 95.25 184 SER A C 1
ATOM 1427 O O . SER A 1 184 ? 22.390 -0.912 -23.762 1.00 95.25 184 SER A O 1
ATOM 1429 N N . ASN A 1 185 ? 22.258 0.704 -22.205 1.00 94.75 185 ASN A N 1
ATOM 1430 C CA . ASN A 1 185 ? 21.952 -0.199 -21.091 1.00 94.75 185 ASN A CA 1
ATOM 1431 C C . ASN A 1 185 ? 20.658 -0.990 -21.338 1.00 94.75 185 ASN A C 1
ATOM 1433 O O . ASN A 1 185 ? 20.635 -2.209 -21.169 1.00 94.75 185 ASN A O 1
ATOM 1437 N N . VAL A 1 186 ? 19.598 -0.315 -21.801 1.00 94.81 186 VAL A N 1
ATOM 1438 C CA . VAL A 1 186 ? 18.324 -0.961 -22.162 1.00 94.81 186 VAL A CA 1
ATOM 1439 C C . VAL A 1 186 ? 18.521 -1.958 -23.303 1.00 94.81 186 VAL A C 1
ATOM 1441 O O . VAL A 1 186 ? 18.077 -3.101 -23.205 1.00 94.81 186 VAL A O 1
ATOM 1444 N N . SER A 1 187 ? 19.223 -1.566 -24.367 1.00 93.88 187 SER A N 1
ATOM 1445 C CA . SER A 1 187 ? 19.509 -2.447 -25.504 1.00 93.88 187 SER A CA 1
ATOM 1446 C C . SER A 1 187 ? 20.311 -3.683 -25.088 1.00 93.88 187 SER A C 1
ATOM 1448 O O . SER A 1 187 ? 19.982 -4.800 -25.491 1.00 93.88 187 SER A O 1
ATOM 1450 N N . ALA A 1 188 ? 21.328 -3.512 -24.241 1.00 92.75 188 ALA A N 1
ATOM 1451 C CA . ALA A 1 188 ? 22.129 -4.615 -23.724 1.00 92.75 188 ALA A CA 1
ATOM 1452 C C . ALA A 1 188 ? 21.281 -5.587 -22.891 1.00 92.75 188 ALA A C 1
ATOM 1454 O O . ALA A 1 188 ? 21.371 -6.796 -23.098 1.00 92.75 188 ALA A O 1
ATOM 1455 N N . ALA A 1 189 ? 20.421 -5.071 -22.008 1.00 91.06 189 ALA A N 1
ATOM 1456 C CA . ALA A 1 189 ? 19.540 -5.889 -21.179 1.00 91.06 189 ALA A CA 1
ATOM 1457 C C . ALA A 1 189 ? 18.528 -6.696 -22.012 1.00 91.06 189 ALA A C 1
ATOM 1459 O O . ALA A 1 189 ? 18.319 -7.878 -21.749 1.00 91.06 189 ALA A O 1
ATOM 1460 N N . LEU A 1 190 ? 17.931 -6.086 -23.041 1.00 90.25 190 LEU A N 1
ATOM 1461 C CA . LEU A 1 190 ? 16.926 -6.737 -23.893 1.00 90.25 190 LEU A CA 1
ATOM 1462 C C . LEU A 1 190 ? 17.515 -7.767 -24.865 1.00 90.25 190 LEU A C 1
ATOM 1464 O O . LEU A 1 190 ? 16.810 -8.677 -25.293 1.00 90.25 190 LEU A O 1
ATOM 1468 N N . ASN A 1 191 ? 18.797 -7.639 -25.207 1.00 87.69 191 ASN A N 1
ATOM 1469 C CA . ASN A 1 191 ? 19.502 -8.582 -26.077 1.00 87.69 191 ASN A CA 1
ATOM 1470 C C . ASN A 1 191 ? 20.325 -9.622 -25.300 1.00 87.69 191 ASN A C 1
ATOM 1472 O O . ASN A 1 191 ? 20.984 -10.473 -25.907 1.00 87.69 191 ASN A O 1
ATOM 1476 N N . GLN A 1 192 ? 20.322 -9.573 -23.966 1.00 81.50 192 GLN A N 1
ATOM 1477 C CA . GLN A 1 192 ? 21.082 -10.512 -23.155 1.00 81.50 192 GLN A CA 1
ATOM 1478 C C . GLN A 1 192 ? 20.460 -11.909 -23.243 1.00 81.50 192 GLN A C 1
ATOM 1480 O O . GLN A 1 192 ? 19.332 -12.147 -22.817 1.00 81.50 192 GLN A O 1
ATOM 1485 N N . LYS A 1 193 ? 21.227 -12.876 -23.756 1.00 64.88 193 LYS A N 1
ATOM 1486 C CA . LYS A 1 193 ? 20.825 -14.284 -23.734 1.00 64.88 193 LYS A CA 1
ATOM 1487 C C . LYS A 1 193 ? 20.924 -14.804 -22.299 1.00 64.88 193 LYS A C 1
ATOM 1489 O O . LYS A 1 193 ? 22.028 -15.004 -21.792 1.00 64.88 193 LYS A O 1
ATOM 1494 N N . ARG A 1 194 ? 19.784 -15.013 -21.639 1.00 58.22 194 ARG A N 1
ATOM 1495 C CA . ARG A 1 194 ? 19.736 -15.671 -20.328 1.00 58.22 194 ARG A CA 1
ATOM 1496 C C . ARG A 1 194 ? 19.969 -17.173 -20.507 1.00 58.22 194 ARG A C 1
ATOM 1498 O O . ARG A 1 194 ? 19.261 -17.822 -21.272 1.00 58.22 194 ARG A O 1
ATOM 1505 N N . TYR A 1 195 ? 21.000 -17.703 -19.852 1.00 44.09 195 TYR A N 1
ATOM 1506 C CA . TYR A 1 195 ? 21.116 -19.137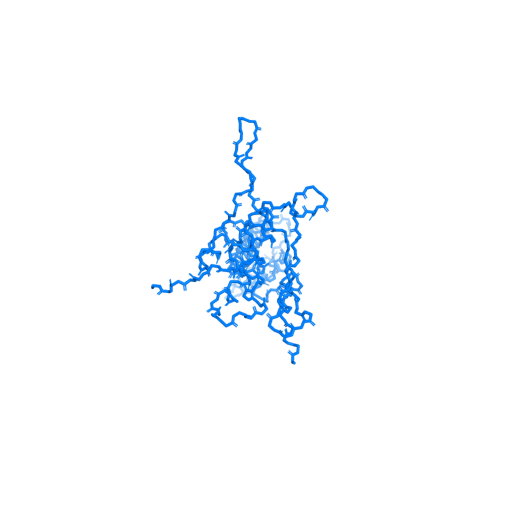 -19.600 1.00 44.09 195 TYR A CA 1
ATOM 1507 C C . TYR A 1 195 ? 20.395 -19.396 -18.282 1.00 44.09 195 TYR A C 1
ATOM 1509 O O . TYR A 1 195 ? 20.823 -18.886 -17.247 1.00 44.09 195 TYR A O 1
ATOM 1517 N N . ASP A 1 196 ? 19.286 -20.123 -18.336 1.00 43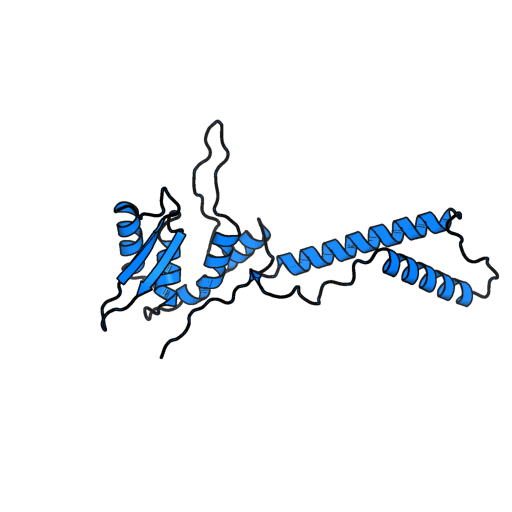.72 196 ASP A N 1
ATOM 1518 C CA . ASP A 1 196 ? 18.594 -20.566 -17.131 1.00 43.72 196 ASP A CA 1
ATOM 1519 C C . ASP A 1 196 ? 19.472 -21.631 -16.442 1.00 43.72 196 ASP A C 1
ATOM 1521 O O . ASP A 1 196 ? 19.870 -22.617 -17.072 1.00 43.72 196 ASP A O 1
ATOM 1525 N N . HIS A 1 197 ? 19.826 -21.395 -15.176 1.00 34.25 197 HIS A N 1
ATOM 1526 C CA . HIS A 1 197 ? 20.416 -22.380 -14.263 1.00 34.25 197 HIS A CA 1
ATOM 1527 C C . HIS A 1 197 ? 19.380 -22.766 -13.214 1.00 34.25 197 HIS A C 1
ATOM 1529 O O . HIS A 1 197 ? 18.733 -21.837 -12.678 1.00 34.25 197 HIS A O 1
#

Radius of gyration: 26.71 Å; Cα contacts (8 Å, |Δi|>4): 195; chains: 1; bounding box: 59×39×78 Å

Nearest PDB structures (foldseek):
  6u5b-assembly1_m  TM=7.600E-01  e=1.552E-12  Pseudomonas aeruginosa PAO1
  6u5b-assembly1_s  TM=6.146E-01  e=1.318E-13  Pseudomonas aeruginosa PAO1
  7yfz-assembly1_E  TM=5.761E-01  e=4.841E-03  uncultured cyanophage
  9b45-assembly1_l  TM=4.924E-01  e=6.746E-02  Pseudomonas virus Pa193
  7kh1-assembly1_A5  TM=7.410E-01  e=3.610E+00  Vibrio phage XM1